Protein AF-A0A9N8F158-F1 (afdb_monomer_lite)

Organism: NCBI:txid568900

Secondary structure (DSSP, 8-state):
-------S-SSSSSSSSS-----------------EEEEEEESSTTS-SEEEEEEEETT-EEEEEE---TTT--HHHHHHHHH-TTSHHHHHH--S--EEEEEEEEE-TTS-EEEEEGGGGGGT--SPEE--S-EE-SSSTT-EEEEEEHHHHHH-GGGG----HHHHHTTTTEEEEEEESSTTS-BEEEEEEEETTSEEEEEEEPTTS-HHHHHHHHH-TTSHHHHHTT-EEEEEEEEEEEEETTEEEE-S-TT-GGG-EEPP---EE-SSSTT-EEEEEEHHHHHHSGGGTS-B-------------------------------------------------------------

Sequence (357 aa):
MIQPVVPFLLFLFLSISTLVQSQEADDEEEILQPLLLHTVYYEKDDCSSPVGLSTFVHDETLWIIGGHDNVTQQCSLELTCIIDGDGPFCQNELTGNVEQYEIRNQVAKDGRVFQCDQSNENVGQDDCRFLTDCYSSSVFPNCHFRMRSSGAIAQDPSLVRNDNAEGIAGLQHTAYLNLYEDAECKEMLGIDGLVAGGARVLAHTSESMTCREASSCLADSNGATCESFGGVTDETTTYNLKPSMGKAMLCDDLEDESTCAPVEPTCVQSTIFPSCYQRLVASSELLSNPEVYFTTTKEPMKSTTETDTPENEVEPDEEDEEEEPLANGASAAWLKMGGDFAGSVLFVLFSGYYFGW

Structure (mmCIF, N/CA/C/O backbone):
data_AF-A0A9N8F158-F1
#
_entry.id   AF-A0A9N8F158-F1
#
loop_
_atom_site.group_PDB
_atom_site.id
_atom_site.type_symbol
_atom_site.label_atom_id
_atom_site.label_alt_id
_atom_site.label_comp_id
_atom_site.label_asym_id
_atom_site.label_entity_id
_atom_site.label_seq_id
_atom_site.pdbx_PDB_ins_code
_atom_site.Cartn_x
_atom_site.Cartn_y
_atom_site.Cartn_z
_atom_site.occupancy
_atom_site.B_iso_or_equiv
_atom_site.auth_seq_id
_atom_site.auth_comp_id
_atom_site.auth_asym_id
_atom_site.auth_atom_id
_atom_site.pdbx_PDB_model_num
ATOM 1 N N . MET A 1 1 ? -44.574 -22.041 88.263 1.00 44.03 1 MET A N 1
ATOM 2 C CA . MET A 1 1 ? -43.361 -22.337 87.473 1.00 44.03 1 MET A CA 1
ATOM 3 C C . MET A 1 1 ? -43.813 -22.551 86.048 1.00 44.03 1 MET A C 1
ATOM 5 O O . MET A 1 1 ? -44.465 -23.546 85.778 1.00 44.03 1 MET A O 1
ATOM 9 N N . ILE A 1 2 ? -43.598 -21.554 85.197 1.00 41.50 2 ILE A N 1
ATOM 10 C CA . ILE A 1 2 ? -44.038 -21.542 83.801 1.00 41.50 2 ILE A CA 1
ATOM 11 C C . ILE A 1 2 ? -42.751 -21.547 82.978 1.00 41.50 2 ILE A C 1
ATOM 13 O O . ILE A 1 2 ? -41.943 -20.631 83.109 1.00 41.50 2 ILE A O 1
ATOM 17 N N . GLN A 1 3 ? -42.524 -22.623 82.225 1.00 47.88 3 GLN A N 1
ATOM 18 C CA . GLN A 1 3 ? -41.428 -22.727 81.260 1.00 47.88 3 GLN A CA 1
ATOM 19 C C . GLN A 1 3 ? -41.750 -21.875 80.025 1.00 47.88 3 GLN A C 1
ATOM 21 O O . GLN A 1 3 ? -42.889 -21.921 79.556 1.00 47.88 3 GLN A O 1
ATOM 26 N N . PRO A 1 4 ? -40.777 -21.145 79.456 1.00 54.00 4 PRO A N 1
ATOM 27 C CA . PRO A 1 4 ? -40.944 -20.529 78.154 1.00 54.00 4 PRO A CA 1
ATOM 28 C C . PRO A 1 4 ? -40.585 -21.539 77.055 1.00 54.00 4 PRO A C 1
ATOM 30 O O . PRO A 1 4 ? -39.507 -22.132 77.058 1.00 54.00 4 PRO A O 1
ATOM 33 N N . VAL A 1 5 ? -41.500 -21.714 76.106 1.00 52.56 5 VAL A N 1
ATOM 34 C CA . VAL A 1 5 ? -41.238 -22.338 74.806 1.00 52.56 5 VAL A CA 1
ATOM 35 C C . VAL A 1 5 ? -40.784 -21.216 73.871 1.00 52.56 5 VAL A C 1
ATOM 37 O O . VAL A 1 5 ? -41.541 -20.286 73.606 1.00 52.56 5 VAL A O 1
ATOM 40 N N . VAL A 1 6 ? -39.531 -21.281 73.425 1.00 48.53 6 VAL A N 1
ATOM 41 C CA . VAL A 1 6 ? -38.901 -20.394 72.428 1.00 48.53 6 VAL A CA 1
ATOM 42 C C . VAL A 1 6 ? -38.577 -21.250 71.189 1.00 48.53 6 VAL A C 1
ATOM 44 O O . VAL A 1 6 ? -38.403 -22.463 71.326 1.00 48.53 6 VAL A O 1
ATOM 47 N N . PRO A 1 7 ? -38.614 -20.671 69.974 1.00 50.88 7 PRO A N 1
ATOM 48 C CA . PRO A 1 7 ? -39.213 -21.297 68.807 1.00 50.88 7 PRO A CA 1
ATOM 49 C C . PRO A 1 7 ? -38.208 -22.068 67.951 1.00 50.88 7 PRO A C 1
ATOM 51 O O . PRO A 1 7 ? -37.094 -21.624 67.689 1.00 50.88 7 PRO A O 1
ATOM 54 N N . PHE A 1 8 ? -38.668 -23.202 67.435 1.00 45.28 8 PHE A N 1
ATOM 55 C CA . PHE A 1 8 ? -37.980 -24.044 66.461 1.00 45.28 8 PHE A CA 1
ATOM 56 C C . PHE A 1 8 ? -38.414 -23.648 65.037 1.00 45.28 8 PHE A C 1
ATOM 58 O O . PHE A 1 8 ? -39.029 -24.429 64.327 1.00 45.28 8 PHE A O 1
ATOM 65 N N . LEU A 1 9 ? -38.193 -22.394 64.634 1.00 47.97 9 LEU A N 1
ATOM 66 C CA . LEU A 1 9 ? -38.563 -21.894 63.296 1.00 47.97 9 LEU A CA 1
ATOM 67 C C . LEU A 1 9 ? -37.564 -20.827 62.817 1.00 47.97 9 LEU A C 1
ATOM 69 O O . LEU A 1 9 ? -37.928 -19.702 62.496 1.00 47.97 9 LEU A O 1
ATOM 73 N N . LEU A 1 10 ? -36.271 -21.161 62.820 1.00 45.94 10 LEU A N 1
ATOM 74 C CA . LEU A 1 10 ? -35.226 -20.266 62.302 1.00 45.94 10 LEU A CA 1
ATOM 75 C C . LEU A 1 10 ? -34.011 -21.020 61.735 1.00 45.94 10 LEU A C 1
ATOM 77 O O . LEU A 1 10 ? -32.880 -20.576 61.865 1.00 45.94 10 LEU A O 1
ATOM 81 N N . PHE A 1 11 ? -34.244 -22.176 61.105 1.00 43.66 11 PHE A N 1
ATOM 82 C CA . PHE A 1 11 ? -33.188 -22.975 60.457 1.00 43.66 11 PHE A CA 1
ATOM 83 C C . PHE A 1 11 ? -33.588 -23.528 59.078 1.00 43.66 11 PHE A C 1
ATOM 85 O O . PHE A 1 11 ? -33.072 -24.547 58.637 1.00 43.66 11 PHE A O 1
ATOM 92 N N . LEU A 1 12 ? -34.507 -22.856 58.378 1.00 44.81 12 LEU A N 1
ATOM 93 C CA . LEU A 1 12 ? -34.952 -23.270 57.038 1.00 44.81 12 LEU A CA 1
ATOM 94 C C . LEU A 1 12 ? -34.998 -22.118 56.019 1.00 44.81 12 LEU A C 1
ATOM 96 O O . LEU A 1 12 ? -35.690 -22.204 55.016 1.00 44.81 12 LEU A O 1
ATOM 100 N N . PHE A 1 13 ? -34.234 -21.049 56.270 1.00 41.47 13 PHE A N 1
ATOM 101 C CA . PHE A 1 13 ? -34.048 -19.924 55.337 1.00 41.47 13 PHE A CA 1
ATOM 102 C C . PHE A 1 13 ? -32.571 -19.527 55.150 1.00 41.47 13 PHE A C 1
ATOM 104 O O . PHE A 1 13 ? -32.273 -18.424 54.714 1.00 41.47 13 PHE A O 1
ATOM 111 N N . LEU A 1 14 ? -31.631 -20.424 55.468 1.00 43.94 14 LEU A N 1
ATOM 112 C CA . LEU A 1 14 ? -30.181 -20.171 55.379 1.00 43.94 14 LEU A CA 1
ATOM 113 C C . LEU A 1 14 ? -29.452 -21.198 54.495 1.00 43.94 14 LEU A C 1
ATOM 115 O O . LEU A 1 14 ? -28.287 -21.508 54.716 1.00 43.94 14 LEU A O 1
ATOM 119 N N . SER A 1 15 ? -30.142 -21.752 53.493 1.00 44.28 15 SER A N 1
ATOM 120 C CA . SER A 1 15 ? -29.569 -22.768 52.587 1.00 44.28 15 SER A CA 1
ATOM 121 C C . SER A 1 15 ? -29.896 -22.552 51.107 1.00 44.28 15 SER A C 1
ATOM 123 O O . SER A 1 15 ? -29.609 -23.422 50.296 1.00 44.28 15 SER A O 1
ATOM 125 N N . ILE A 1 16 ? -30.480 -21.408 50.737 1.00 45.34 16 ILE A N 1
ATOM 126 C CA . ILE A 1 16 ? -30.761 -21.051 49.335 1.00 45.34 16 ILE A CA 1
ATOM 127 C C . ILE A 1 16 ? -30.154 -19.670 49.053 1.00 45.34 16 ILE A C 1
ATOM 129 O O . ILE A 1 16 ? -30.848 -18.712 48.728 1.00 45.34 16 ILE A O 1
ATOM 133 N N . SER A 1 17 ? -28.850 -19.516 49.283 1.00 48.50 17 SER A N 1
ATOM 134 C CA . SER A 1 17 ? -28.130 -18.280 48.922 1.00 48.50 17 SER A CA 1
ATOM 135 C C . SER A 1 17 ? -26.760 -18.524 48.294 1.00 48.50 17 SER A C 1
ATOM 137 O O . SER A 1 17 ? -26.008 -17.581 48.095 1.00 48.50 17 SER A O 1
ATOM 139 N N . THR A 1 18 ? -26.436 -19.760 47.923 1.00 50.88 18 THR A N 1
ATOM 140 C CA . THR A 1 18 ? -25.153 -20.092 47.290 1.00 50.88 18 THR A CA 1
ATOM 141 C C . THR A 1 18 ? -25.328 -21.225 46.289 1.00 50.88 18 THR A C 1
ATOM 143 O O . THR A 1 18 ? -24.785 -22.307 46.461 1.00 50.88 18 THR A O 1
ATOM 146 N N . LEU A 1 19 ? -26.129 -20.988 45.249 1.00 46.59 19 LEU A N 1
ATOM 147 C CA . LEU A 1 19 ? -25.938 -21.654 43.956 1.00 46.59 19 LEU A CA 1
ATOM 148 C C . LEU A 1 19 ? -26.629 -20.874 42.825 1.00 46.59 19 LEU A C 1
ATOM 150 O O . LEU A 1 19 ? -27.301 -21.440 41.975 1.00 46.59 19 LEU A O 1
ATOM 154 N N . VAL A 1 20 ? -26.469 -19.550 42.812 1.00 46.28 20 VAL A N 1
ATOM 155 C CA . VAL A 1 20 ? -26.380 -18.858 41.524 1.00 46.28 20 VAL A CA 1
ATOM 156 C C . VAL A 1 20 ? -24.903 -18.953 41.177 1.00 46.28 20 VAL A C 1
ATOM 158 O O . VAL A 1 20 ? -24.117 -18.073 41.515 1.00 46.28 20 VAL A O 1
ATOM 161 N N . GLN A 1 21 ? -24.501 -20.102 40.625 1.00 46.00 21 GLN A N 1
ATOM 162 C CA . GLN A 1 21 ? -23.340 -20.109 39.750 1.00 46.00 21 GLN A CA 1
ATOM 163 C C . GLN A 1 21 ? -23.724 -19.144 38.639 1.00 46.00 21 GLN A C 1
ATOM 165 O O . GLN A 1 21 ? -24.570 -19.452 37.804 1.00 46.00 21 GLN A O 1
ATOM 170 N N . SER A 1 22 ? -23.182 -17.933 38.726 1.00 45.97 22 SER A N 1
ATOM 171 C CA . SER A 1 22 ? -22.953 -17.123 37.551 1.00 45.97 22 SER A CA 1
ATOM 172 C C . SER A 1 22 ? -22.240 -18.055 36.581 1.00 45.97 22 SER A C 1
ATOM 174 O O . SER A 1 22 ? -21.067 -18.364 36.772 1.00 45.97 22 SER A O 1
ATOM 176 N N . GLN A 1 23 ? -22.972 -18.596 35.608 1.00 43.56 23 GLN A N 1
ATOM 177 C CA . GLN A 1 23 ? -22.381 -18.835 34.306 1.00 43.56 23 GLN A CA 1
ATOM 178 C C . GLN A 1 23 ? -21.985 -17.437 33.838 1.00 43.56 23 GLN A C 1
ATOM 180 O O . GLN A 1 23 ? -22.743 -16.759 33.151 1.00 43.56 23 GLN A O 1
ATOM 185 N N . GLU A 1 24 ? -20.826 -16.973 34.310 1.00 50.94 24 GLU A N 1
ATOM 186 C CA . GLU A 1 24 ? -19.926 -16.252 33.434 1.00 50.94 24 GLU A CA 1
ATOM 187 C C . GLU A 1 24 ? -19.788 -17.228 32.273 1.00 50.94 24 GLU A C 1
ATOM 189 O O . GLU A 1 24 ? -19.170 -18.285 32.392 1.00 50.94 24 GLU A O 1
ATOM 194 N N . ALA A 1 25 ? -20.584 -16.990 31.228 1.00 51.03 25 ALA A N 1
ATOM 195 C CA . ALA A 1 25 ? -20.181 -17.443 29.926 1.00 51.03 25 ALA A CA 1
ATOM 196 C C . ALA A 1 25 ? -18.767 -16.884 29.825 1.00 51.03 25 ALA A C 1
ATOM 198 O O . ALA A 1 25 ? -18.591 -15.663 29.837 1.00 51.03 25 ALA A O 1
ATOM 199 N N . ASP A 1 26 ? -17.778 -17.772 29.902 1.00 50.72 26 ASP A N 1
ATOM 200 C CA . ASP A 1 26 ? -16.520 -17.546 29.226 1.00 50.72 26 ASP A CA 1
ATOM 201 C C . ASP A 1 26 ? -16.955 -17.275 27.784 1.00 50.72 26 ASP A C 1
ATOM 203 O O . ASP A 1 26 ? -17.139 -18.193 26.983 1.00 50.72 26 ASP A O 1
ATOM 207 N N . ASP A 1 27 ? -17.291 -16.012 27.511 1.00 57.56 27 ASP A N 1
ATOM 208 C CA . ASP A 1 27 ? -17.264 -15.433 26.190 1.00 57.56 27 ASP A CA 1
ATOM 209 C C . ASP A 1 27 ? -15.795 -15.605 25.832 1.00 57.56 27 ASP A C 1
ATOM 211 O O . ASP A 1 27 ? -14.969 -14.755 26.165 1.00 57.56 27 ASP A O 1
ATOM 215 N N . GLU A 1 28 ? -15.455 -16.791 25.310 1.00 61.22 28 GLU A N 1
ATOM 216 C CA . GLU A 1 28 ? -14.199 -17.029 24.629 1.00 61.22 28 GLU A CA 1
ATOM 217 C C . GLU A 1 28 ? -14.127 -15.876 23.649 1.00 61.22 28 GLU A C 1
ATOM 219 O O . GLU A 1 28 ? -14.919 -15.790 22.707 1.00 61.22 28 GLU A O 1
ATOM 224 N N . GLU A 1 29 ? -13.294 -14.901 24.004 1.00 63.25 29 GLU A N 1
ATOM 225 C CA . GLU A 1 29 ? -13.027 -13.726 23.214 1.00 63.25 29 GLU A CA 1
ATOM 226 C C . GLU A 1 29 ? -12.414 -14.304 21.952 1.00 63.25 29 GLU A C 1
ATOM 228 O O . GLU A 1 29 ? -11.236 -14.656 21.928 1.00 63.25 29 GLU A O 1
ATOM 233 N N . GLU A 1 30 ? -13.276 -14.586 20.972 1.00 63.06 30 GLU A N 1
ATOM 234 C CA . GLU A 1 30 ? -12.886 -15.105 19.680 1.00 63.06 30 GLU A CA 1
ATOM 235 C C . GLU A 1 30 ? -11.885 -14.081 19.185 1.00 63.06 30 GLU A C 1
ATOM 237 O O . GLU A 1 30 ? -12.259 -12.942 18.890 1.00 63.06 30 GLU A O 1
ATOM 242 N N . ILE A 1 31 ? -10.601 -14.449 19.262 1.00 56.69 31 ILE A N 1
ATOM 243 C CA . ILE A 1 31 ? -9.494 -13.575 18.916 1.00 56.69 31 ILE A CA 1
ATOM 244 C C . ILE A 1 31 ? -9.686 -13.329 17.431 1.00 56.69 31 ILE A C 1
ATOM 246 O O . ILE A 1 31 ? -9.295 -14.149 16.596 1.00 56.69 31 ILE A O 1
ATOM 250 N N . LEU A 1 32 ? -10.387 -12.238 17.119 1.00 62.06 32 LEU A N 1
ATOM 251 C CA . LEU A 1 32 ? -10.580 -11.752 15.773 1.00 62.06 32 LEU A CA 1
ATOM 252 C C . LEU A 1 32 ? -9.171 -11.602 15.232 1.00 62.06 32 LEU A C 1
ATOM 254 O O . LEU A 1 32 ? -8.396 -10.773 15.709 1.00 62.06 32 LEU A O 1
ATOM 258 N N . GLN A 1 33 ? -8.816 -12.482 14.297 1.00 70.50 33 GLN A N 1
ATOM 259 C CA . GLN A 1 33 ? -7.535 -12.393 13.620 1.00 70.50 33 GLN A CA 1
ATOM 260 C C . GLN A 1 33 ? -7.359 -10.955 13.127 1.00 70.50 33 GLN A C 1
ATOM 262 O O . GLN A 1 33 ? -8.352 -10.358 12.691 1.00 70.50 33 GLN A O 1
ATOM 267 N N . PRO A 1 34 ? -6.138 -10.395 13.193 1.00 73.38 34 PRO A N 1
ATOM 268 C CA . PRO A 1 34 ? -5.902 -9.012 12.814 1.00 73.38 34 PRO A CA 1
ATOM 269 C C . PRO A 1 34 ? -6.440 -8.789 11.402 1.00 73.38 34 PRO A C 1
ATOM 271 O O . PRO A 1 34 ? -5.962 -9.370 10.423 1.00 73.38 34 PRO A O 1
ATOM 274 N N . LEU A 1 35 ? -7.508 -7.997 11.313 1.00 82.19 35 LEU A N 1
ATOM 275 C CA . LEU A 1 35 ? -8.144 -7.693 10.047 1.00 82.19 35 LEU A CA 1
ATOM 276 C C . LEU A 1 35 ? -7.350 -6.566 9.398 1.00 82.19 35 LEU A C 1
ATOM 278 O O . LEU A 1 35 ? -7.445 -5.414 9.817 1.00 82.19 35 LEU A O 1
ATOM 282 N N . LEU A 1 36 ? -6.585 -6.909 8.365 1.00 88.12 36 LEU A N 1
ATOM 283 C CA . LEU A 1 36 ? -5.946 -5.917 7.514 1.00 88.12 36 LEU A CA 1
ATOM 284 C C . LEU A 1 36 ? -6.994 -5.273 6.607 1.00 88.12 36 LEU A C 1
ATOM 286 O O . LEU A 1 36 ? -7.681 -5.940 5.817 1.00 88.12 36 LEU A O 1
ATOM 290 N N . LEU A 1 37 ? -7.123 -3.961 6.763 1.00 91.44 37 LEU A N 1
ATOM 291 C CA . LEU A 1 37 ? -7.995 -3.116 5.973 1.00 91.44 37 LEU A CA 1
ATOM 292 C C . LEU A 1 37 ? -7.162 -2.266 5.026 1.00 91.44 37 LEU A C 1
ATOM 294 O O . LEU A 1 37 ? -6.125 -1.729 5.392 1.00 91.44 37 LEU A O 1
ATOM 298 N N . HIS A 1 38 ? -7.676 -2.103 3.820 1.00 92.44 38 HIS A N 1
ATOM 299 C CA . HIS A 1 38 ? -7.097 -1.293 2.767 1.00 92.44 38 HIS A CA 1
ATOM 300 C C . HIS A 1 38 ? -8.027 -0.143 2.456 1.00 92.44 38 HIS A C 1
ATOM 302 O O . HIS A 1 38 ? -9.208 -0.360 2.166 1.00 92.44 38 HIS A O 1
ATOM 308 N N . THR A 1 39 ? -7.498 1.069 2.455 1.00 93.38 39 THR A N 1
ATOM 309 C CA . THR A 1 39 ? -8.176 2.207 1.851 1.00 93.38 39 THR A CA 1
ATOM 310 C C . THR A 1 39 ? -7.771 2.272 0.390 1.00 93.38 39 THR A C 1
ATOM 312 O O . THR A 1 39 ? -6.619 2.536 0.063 1.00 93.38 39 THR A O 1
ATOM 315 N N . VAL A 1 40 ? -8.727 2.012 -0.498 1.00 95.31 40 VAL A N 1
ATOM 316 C CA . VAL A 1 40 ? -8.570 2.221 -1.937 1.00 95.31 40 VAL A CA 1
ATOM 317 C C . VAL A 1 40 ? -8.922 3.672 -2.225 1.00 95.31 40 VAL A C 1
ATOM 319 O O . VAL A 1 40 ? -10.029 4.097 -1.890 1.00 95.31 40 VAL A O 1
ATOM 322 N N . TYR A 1 41 ? -8.010 4.412 -2.843 1.00 95.38 41 TYR A N 1
ATOM 323 C CA . TYR A 1 41 ? -8.218 5.794 -3.265 1.00 95.38 41 TYR A CA 1
ATOM 324 C C . TYR A 1 41 ? -8.605 5.857 -4.732 1.00 95.38 41 TYR A C 1
ATOM 326 O O . TYR A 1 41 ? -8.177 5.024 -5.527 1.00 95.38 41 TYR A O 1
ATOM 334 N N . TYR A 1 42 ? -9.400 6.856 -5.093 1.00 95.62 42 TYR A N 1
ATOM 335 C CA . TYR A 1 42 ? -9.979 7.034 -6.412 1.00 95.62 42 TYR A CA 1
ATOM 336 C C . TYR A 1 42 ? -9.889 8.494 -6.844 1.00 95.62 42 TYR A C 1
ATOM 338 O O . TYR A 1 42 ? -10.104 9.407 -6.049 1.00 95.62 42 TYR A O 1
ATOM 346 N N . GLU A 1 43 ? -9.659 8.687 -8.139 1.00 93.94 43 GLU A N 1
ATOM 347 C CA . GLU A 1 43 ? -9.633 10.004 -8.789 1.00 93.94 43 GLU A CA 1
ATOM 348 C C . GLU A 1 43 ? -11.036 10.625 -8.912 1.00 93.94 43 GLU A C 1
ATOM 350 O O . GLU A 1 43 ? -11.198 11.836 -8.989 1.00 93.94 43 GLU A O 1
ATOM 355 N N . LYS A 1 44 ? -12.076 9.785 -8.973 1.00 93.56 44 LYS A N 1
ATOM 356 C CA . LYS A 1 44 ? -13.459 10.198 -9.251 1.00 93.56 44 LYS A CA 1
ATOM 357 C C . LYS A 1 44 ? -14.370 9.991 -8.051 1.00 93.56 44 LYS A C 1
ATOM 359 O O . LYS A 1 44 ? -14.205 9.034 -7.295 1.00 93.56 44 LYS A O 1
ATOM 364 N N . ASP A 1 45 ? -15.390 10.837 -7.966 1.00 93.94 45 ASP A N 1
ATOM 365 C CA . ASP A 1 45 ? -16.402 10.866 -6.905 1.00 93.94 45 ASP A CA 1
ATOM 366 C C . ASP A 1 45 ? -17.348 9.659 -6.880 1.00 93.94 45 ASP A C 1
ATOM 368 O O . ASP A 1 45 ? -17.965 9.362 -5.859 1.00 93.94 45 ASP A O 1
ATOM 372 N N . ASP A 1 46 ? -17.428 8.914 -7.979 1.00 94.12 46 ASP A N 1
ATOM 373 C CA . ASP A 1 46 ? -18.161 7.652 -8.072 1.00 94.12 46 ASP A CA 1
ATOM 374 C C . ASP A 1 46 ? -17.331 6.419 -7.663 1.00 94.12 46 ASP A C 1
ATOM 376 O O . ASP A 1 46 ? -17.854 5.297 -7.632 1.00 94.12 46 ASP A O 1
ATOM 380 N N . CYS A 1 47 ? -16.052 6.614 -7.318 1.00 94.56 47 CYS A N 1
ATOM 381 C CA . CYS A 1 47 ? -15.084 5.557 -7.038 1.00 94.56 47 CYS A CA 1
ATOM 382 C C . CYS A 1 47 ? -14.959 4.531 -8.187 1.00 94.56 47 CYS A C 1
ATOM 384 O O . CYS A 1 47 ? -14.908 3.323 -7.951 1.00 94.56 47 CYS A O 1
ATOM 386 N N . SER A 1 48 ? -14.924 5.004 -9.440 1.00 93.19 48 SER A N 1
ATOM 387 C CA . SER A 1 48 ? -14.730 4.165 -10.640 1.00 93.19 48 SER A CA 1
ATOM 388 C C . SER A 1 48 ? -13.291 4.115 -11.172 1.00 93.19 48 SER A C 1
ATOM 390 O O . SER A 1 48 ? -13.008 3.351 -12.090 1.00 93.19 48 SER A O 1
ATOM 392 N N . SER A 1 49 ? -12.381 4.935 -10.636 1.00 94.06 49 SER A N 1
ATOM 393 C CA . SER A 1 49 ? -11.008 5.096 -11.142 1.00 94.06 49 SER A CA 1
ATOM 394 C C . SER A 1 49 ? -9.996 5.009 -9.994 1.00 94.06 49 SER A C 1
ATOM 396 O O . SER A 1 49 ? -9.563 6.061 -9.515 1.00 94.06 49 SER A O 1
ATOM 398 N N . PRO A 1 50 ? -9.662 3.800 -9.501 1.00 95.31 50 PRO A N 1
ATOM 399 C CA . PRO A 1 50 ? -8.771 3.636 -8.357 1.00 95.31 50 PRO A CA 1
ATOM 400 C C . PRO A 1 50 ? -7.350 4.078 -8.709 1.00 95.31 50 PRO A C 1
ATOM 402 O O . PRO A 1 50 ? -6.822 3.715 -9.749 1.00 95.31 50 PRO A O 1
ATOM 405 N N . VAL A 1 51 ? -6.710 4.859 -7.852 1.00 95.00 51 VAL A N 1
ATOM 406 C CA . VAL A 1 51 ? -5.337 5.351 -8.051 1.00 95.00 51 VAL A CA 1
ATOM 407 C C . VAL A 1 51 ? -4.354 4.749 -7.059 1.00 95.00 51 VAL A C 1
ATOM 409 O O . VAL A 1 51 ? -3.156 4.892 -7.225 1.00 95.00 51 VAL A O 1
ATOM 412 N N . GLY A 1 52 ? -4.823 3.987 -6.079 1.00 94.12 52 GLY A N 1
ATOM 413 C CA . GLY A 1 52 ? -3.957 3.124 -5.290 1.00 94.12 52 GLY A CA 1
ATOM 414 C C . GLY A 1 52 ? -4.539 2.812 -3.931 1.00 94.12 52 GLY A C 1
ATOM 415 O O . GLY A 1 52 ? -5.737 2.970 -3.698 1.00 94.12 52 GLY A O 1
ATOM 416 N N . LEU A 1 53 ? -3.680 2.295 -3.069 1.00 94.50 53 LEU A N 1
ATOM 417 C CA . LEU A 1 53 ? -4.019 1.690 -1.794 1.00 94.50 53 LEU A CA 1
ATOM 418 C C . LEU A 1 53 ? -3.098 2.180 -0.679 1.00 94.50 53 LEU A C 1
ATOM 420 O O . LEU A 1 53 ? -1.915 2.439 -0.914 1.00 94.50 53 LEU A O 1
ATOM 424 N N . SER A 1 54 ? -3.636 2.204 0.532 1.00 92.00 54 SER A N 1
ATOM 425 C CA . SER A 1 54 ? -2.880 2.191 1.783 1.00 92.00 54 SER A CA 1
ATOM 426 C C . SER A 1 54 ? -3.487 1.166 2.740 1.00 92.00 54 SER A C 1
ATOM 428 O O . SER A 1 54 ? -4.681 0.864 2.650 1.00 92.00 54 SER A O 1
ATOM 430 N N . THR A 1 55 ? -2.665 0.624 3.634 1.00 90.81 55 THR A N 1
ATOM 431 C CA . THR A 1 55 ? -3.042 -0.460 4.550 1.00 90.81 55 THR A CA 1
ATOM 432 C C . THR A 1 55 ? -3.052 0.034 5.981 1.00 90.81 55 THR A C 1
ATOM 434 O O . THR A 1 55 ? -2.158 0.770 6.384 1.00 90.81 55 THR A O 1
ATOM 437 N N . PHE A 1 56 ? -4.031 -0.427 6.757 1.00 86.44 56 PHE A N 1
ATOM 438 C CA . PHE A 1 56 ? -4.171 -0.130 8.176 1.00 86.44 56 PHE A CA 1
ATOM 439 C C . PHE A 1 56 ? -4.556 -1.385 8.949 1.00 86.44 56 PHE A C 1
ATOM 441 O O . PHE A 1 56 ? -5.321 -2.227 8.458 1.00 86.44 56 PHE A O 1
ATOM 448 N N . VAL A 1 57 ? -4.067 -1.486 10.182 1.00 83.38 57 VAL A N 1
ATOM 449 C CA . VAL A 1 57 ? -4.537 -2.492 11.131 1.00 83.38 57 VAL A CA 1
ATOM 450 C C . VAL A 1 57 ? -5.755 -1.942 11.875 1.00 83.38 57 VAL A C 1
ATOM 452 O O . VAL A 1 57 ? -5.894 -0.743 12.121 1.00 83.38 57 VAL A O 1
ATOM 455 N N . HIS A 1 58 ? -6.688 -2.832 12.193 1.00 81.00 58 HIS A N 1
ATOM 456 C CA . HIS A 1 58 ? -7.851 -2.525 13.020 1.00 81.00 58 HIS A CA 1
ATOM 457 C C . HIS A 1 58 ? -7.458 -1.853 14.348 1.00 81.00 58 HIS A C 1
ATOM 459 O O . HIS A 1 58 ? -6.544 -2.308 15.027 1.00 81.00 58 HIS A O 1
ATOM 465 N N . ASP A 1 59 ? -8.206 -0.806 14.723 1.00 75.88 59 ASP A N 1
ATOM 466 C CA . ASP A 1 59 ? -8.108 -0.073 15.997 1.00 75.88 59 ASP A CA 1
ATOM 467 C C . ASP A 1 59 ? -6.830 0.748 16.202 1.00 75.88 59 ASP A C 1
ATOM 469 O O . ASP A 1 59 ? -6.640 1.350 17.266 1.00 75.88 59 ASP A O 1
ATOM 473 N N . GLU A 1 60 ? -6.014 0.884 15.159 1.00 78.38 60 GLU A N 1
ATOM 474 C CA . GLU A 1 60 ? -4.872 1.786 15.167 1.00 78.38 60 GLU A CA 1
ATOM 475 C C . GLU A 1 60 ? -5.278 3.231 14.850 1.00 78.38 60 GLU A C 1
ATOM 477 O O . GLU A 1 60 ? -6.156 3.530 14.027 1.00 78.38 60 GLU A O 1
ATOM 482 N N . THR A 1 61 ? -4.626 4.147 15.565 1.00 80.94 61 THR A N 1
ATOM 483 C CA . THR A 1 61 ? -4.645 5.573 15.260 1.00 80.94 61 THR A CA 1
ATOM 484 C C . THR A 1 61 ? -3.508 5.853 14.297 1.00 80.94 61 THR A C 1
ATOM 486 O O . THR A 1 61 ? -2.350 5.585 14.607 1.00 80.94 61 THR A O 1
ATOM 489 N N . LEU A 1 62 ? -3.837 6.460 13.167 1.00 80.44 62 LEU A N 1
ATOM 490 C CA . LEU A 1 62 ? -2.876 6.855 12.163 1.00 80.44 62 LEU A CA 1
ATOM 491 C C . LEU A 1 62 ? -2.758 8.374 12.114 1.00 80.44 62 LEU A C 1
ATOM 493 O O . LEU A 1 62 ? -3.751 9.100 12.045 1.00 80.44 62 LEU A O 1
ATOM 497 N N . TRP A 1 63 ? -1.518 8.838 12.073 1.00 82.25 63 TRP A N 1
ATOM 498 C CA . TRP A 1 63 ? -1.205 10.219 11.748 1.00 82.25 63 TRP A CA 1
ATOM 499 C C . TRP A 1 63 ? -0.985 10.323 10.249 1.00 82.25 63 TRP A C 1
ATOM 501 O O . TRP A 1 63 ? -0.055 9.720 9.717 1.00 82.25 63 TRP A O 1
ATOM 511 N N . ILE A 1 64 ? -1.850 11.072 9.569 1.00 82.88 64 ILE A N 1
ATOM 512 C CA . ILE A 1 64 ? -1.705 11.329 8.141 1.00 82.88 64 ILE A CA 1
ATOM 513 C C . ILE A 1 64 ? -1.264 12.763 7.930 1.00 82.88 64 ILE A C 1
ATOM 515 O O . ILE A 1 64 ? -1.814 13.703 8.504 1.00 82.88 64 ILE A O 1
ATOM 519 N N . ILE A 1 65 ? -0.276 12.918 7.062 1.00 83.12 65 ILE A N 1
ATOM 520 C CA . ILE A 1 65 ? 0.191 14.208 6.592 1.00 83.12 65 ILE A CA 1
ATOM 521 C C . ILE A 1 65 ? -0.596 14.554 5.329 1.00 83.12 65 ILE A C 1
ATOM 523 O O . ILE A 1 65 ? -0.377 13.979 4.265 1.00 83.12 65 ILE A O 1
ATOM 527 N N . GLY A 1 66 ? -1.557 15.459 5.481 1.00 78.94 66 GLY A N 1
ATOM 528 C CA . GLY A 1 66 ? -2.405 15.943 4.407 1.00 78.94 66 GLY A CA 1
ATOM 529 C C . GLY A 1 66 ? -1.755 17.038 3.584 1.00 78.94 66 GLY A C 1
ATOM 530 O O . GLY A 1 66 ? -0.926 17.816 4.062 1.00 78.94 66 GLY A O 1
ATOM 531 N N . GLY A 1 67 ? -2.189 17.127 2.336 1.00 78.62 67 GLY A N 1
ATOM 532 C CA . GLY A 1 67 ? -1.757 18.158 1.416 1.00 78.62 67 GLY A CA 1
ATOM 533 C C . GLY A 1 67 ? -2.679 18.217 0.212 1.00 78.62 67 GLY A C 1
ATOM 534 O O . GLY A 1 67 ? -3.407 17.272 -0.084 1.00 78.62 67 GLY A O 1
ATOM 535 N N . HIS A 1 68 ? -2.647 19.353 -0.476 1.00 82.81 68 HIS A N 1
ATOM 536 C CA . HIS A 1 68 ? -3.460 19.575 -1.658 1.00 82.81 68 HIS A CA 1
ATOM 537 C C . HIS A 1 68 ? -2.569 19.883 -2.853 1.00 82.81 68 HIS A C 1
ATOM 539 O O . HIS A 1 68 ? -1.788 20.840 -2.823 1.00 82.81 68 HIS A O 1
ATOM 545 N N . ASP A 1 69 ? -2.706 19.097 -3.918 1.00 80.81 69 ASP A N 1
AT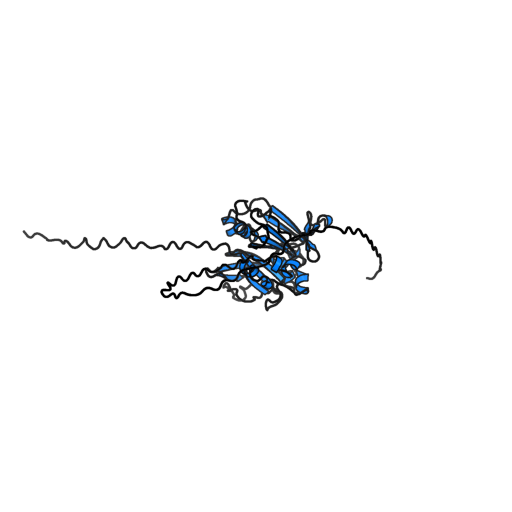OM 546 C CA . ASP A 1 69 ? -2.094 19.439 -5.192 1.00 80.81 69 ASP A CA 1
ATOM 547 C C . ASP A 1 69 ? -2.931 20.512 -5.901 1.00 80.81 69 ASP A C 1
ATOM 549 O O . ASP A 1 69 ? -3.899 20.238 -6.612 1.00 80.81 69 ASP A O 1
ATOM 553 N N . ASN A 1 70 ? -2.515 21.764 -5.721 1.00 79.56 70 ASN A N 1
ATOM 554 C CA . ASN A 1 70 ? -3.128 22.917 -6.373 1.00 79.56 70 ASN A CA 1
ATOM 555 C C . ASN A 1 70 ? -2.774 23.041 -7.867 1.00 79.56 70 ASN A C 1
ATOM 557 O O . ASN A 1 70 ? -3.355 23.886 -8.556 1.00 79.56 70 ASN A O 1
ATOM 561 N N . VAL A 1 71 ? -1.800 22.269 -8.367 1.00 84.19 71 VAL A N 1
ATOM 562 C CA . VAL A 1 71 ? -1.257 22.426 -9.721 1.00 84.19 71 VAL A CA 1
ATOM 563 C C . VAL A 1 71 ? -1.956 21.499 -10.701 1.00 84.19 71 VAL A C 1
ATOM 565 O O . VAL A 1 71 ? -2.504 21.982 -11.695 1.00 84.19 71 VAL A O 1
ATOM 568 N N . THR A 1 72 ? -1.930 20.188 -10.451 1.00 83.44 72 THR A N 1
ATOM 569 C CA . THR A 1 72 ? -2.515 19.202 -11.376 1.00 83.44 72 THR A CA 1
ATOM 570 C C . THR A 1 72 ? -3.879 18.698 -10.922 1.00 83.44 72 THR A C 1
ATOM 572 O O . THR A 1 72 ? -4.648 18.236 -11.762 1.00 83.44 72 THR A O 1
ATOM 575 N N . GLN A 1 73 ? -4.205 18.873 -9.637 1.00 88.81 73 GLN A N 1
ATOM 576 C CA . GLN A 1 73 ? -5.444 18.416 -9.005 1.00 88.81 73 GLN A CA 1
ATOM 577 C C . GLN A 1 73 ? -5.657 16.905 -9.153 1.00 88.81 73 GLN A C 1
ATOM 579 O O . GLN A 1 73 ? -6.781 16.455 -9.357 1.00 88.81 73 GLN A O 1
ATOM 584 N N . GLN A 1 74 ? -4.568 16.132 -9.089 1.00 89.19 74 GLN A N 1
ATOM 585 C CA . GLN A 1 74 ? -4.605 14.682 -9.263 1.00 89.19 74 GLN A CA 1
ATOM 586 C C . GLN A 1 74 ? -4.527 13.953 -7.924 1.00 89.19 74 GLN A C 1
ATOM 588 O O . GLN A 1 74 ? -3.547 14.097 -7.185 1.00 89.19 74 GLN A O 1
ATOM 593 N N . CYS A 1 75 ? -5.504 13.087 -7.651 1.00 92.44 75 CYS A N 1
ATOM 59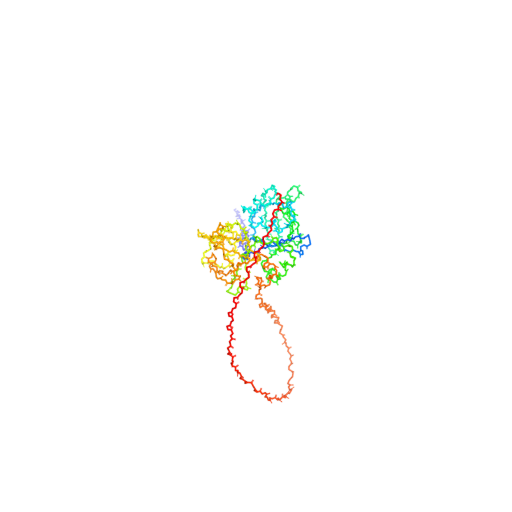4 C CA . CYS A 1 75 ? -5.482 12.246 -6.455 1.00 92.44 75 CYS A CA 1
ATOM 595 C C . CYS A 1 75 ? -4.266 11.307 -6.435 1.00 92.44 75 CYS A C 1
ATOM 597 O O . CYS A 1 75 ? -3.688 11.060 -5.381 1.00 92.44 75 CYS A O 1
ATOM 599 N N . SER A 1 76 ? -3.816 10.811 -7.592 1.00 90.31 76 SER A N 1
ATOM 600 C CA . SER A 1 76 ? -2.619 9.956 -7.673 1.00 90.31 76 SER A CA 1
ATOM 601 C C . SER A 1 76 ? -1.345 10.608 -7.112 1.00 90.31 76 SER A C 1
ATOM 603 O O . SER A 1 76 ? -0.491 9.908 -6.569 1.00 90.31 76 SER A O 1
ATOM 605 N N . LEU A 1 77 ? -1.208 11.936 -7.219 1.00 88.75 77 LEU A N 1
ATOM 606 C CA . LEU A 1 77 ? -0.065 12.654 -6.645 1.00 88.75 77 LEU A CA 1
ATOM 607 C C . LEU A 1 77 ? -0.245 12.866 -5.139 1.00 88.75 77 LEU A C 1
ATOM 609 O O . LEU A 1 77 ? 0.688 12.622 -4.378 1.00 88.75 77 LEU A O 1
ATOM 613 N N . GLU A 1 78 ? -1.453 13.232 -4.704 1.00 90.19 78 GLU A N 1
ATOM 614 C CA . GLU A 1 78 ? -1.814 13.337 -3.283 1.00 90.19 78 GLU A CA 1
ATOM 615 C C . GLU A 1 78 ? -1.620 11.999 -2.538 1.00 90.19 78 GLU A C 1
ATOM 617 O O . GLU A 1 78 ? -1.084 11.976 -1.431 1.00 90.19 78 GLU A O 1
ATOM 622 N N . LEU A 1 79 ? -1.926 10.865 -3.180 1.00 89.81 79 LEU A N 1
ATOM 623 C CA . LEU A 1 79 ? -1.683 9.517 -2.649 1.00 89.81 79 LEU A CA 1
ATOM 624 C C . LEU A 1 79 ? -0.210 9.255 -2.317 1.00 89.81 79 LEU A C 1
ATOM 626 O O . LEU A 1 79 ? 0.090 8.513 -1.384 1.00 89.81 79 LEU A O 1
ATOM 630 N N . THR A 1 80 ? 0.725 9.869 -3.039 1.00 88.44 80 THR A N 1
ATOM 631 C CA . THR A 1 80 ? 2.151 9.702 -2.736 1.00 88.44 80 THR A CA 1
ATOM 632 C C . THR A 1 80 ? 2.470 10.222 -1.326 1.00 88.44 80 THR A C 1
ATOM 634 O O . THR A 1 80 ? 3.229 9.592 -0.597 1.00 88.44 80 THR A O 1
ATOM 637 N N . CYS A 1 81 ? 1.806 11.295 -0.885 1.00 87.25 81 CYS A N 1
ATOM 638 C CA . CYS A 1 81 ? 1.908 11.805 0.486 1.00 87.25 81 CYS A CA 1
ATOM 639 C C . CYS A 1 81 ? 1.163 10.970 1.528 1.00 87.25 81 CYS A C 1
ATOM 641 O O . CYS A 1 81 ? 1.561 10.956 2.687 1.00 87.25 81 CYS A O 1
ATOM 643 N N . ILE A 1 82 ? 0.099 10.262 1.138 1.00 87.44 82 ILE A N 1
ATOM 644 C CA . ILE A 1 82 ? -0.568 9.300 2.030 1.00 87.44 82 ILE A CA 1
ATOM 645 C C . ILE A 1 82 ? 0.401 8.184 2.421 1.00 87.44 82 ILE A C 1
ATOM 647 O O . ILE A 1 82 ? 0.401 7.742 3.566 1.00 87.44 82 ILE A O 1
ATOM 651 N N . ILE A 1 83 ? 1.198 7.721 1.458 1.00 88.56 83 ILE A N 1
ATOM 652 C CA . ILE A 1 83 ? 2.135 6.613 1.646 1.00 88.56 83 ILE A CA 1
ATOM 653 C C . ILE A 1 83 ? 3.400 7.079 2.382 1.00 88.56 83 ILE A C 1
ATOM 655 O O . ILE A 1 83 ? 3.861 6.397 3.294 1.00 88.56 83 ILE A O 1
ATOM 659 N N . ASP A 1 84 ? 3.966 8.224 1.991 1.00 88.69 84 ASP A N 1
ATOM 660 C CA . ASP A 1 84 ? 5.209 8.758 2.563 1.00 88.69 84 ASP A CA 1
ATOM 661 C C . ASP A 1 84 ? 5.112 10.273 2.795 1.00 88.69 84 ASP A C 1
ATOM 663 O O . ASP A 1 84 ? 5.666 11.092 2.055 1.00 88.69 84 ASP A O 1
ATOM 667 N N . GLY A 1 85 ? 4.363 10.655 3.831 1.00 86.62 85 GLY A N 1
ATOM 668 C CA . GLY A 1 85 ? 4.086 12.057 4.156 1.00 86.62 85 GLY A CA 1
ATOM 669 C C . GLY A 1 85 ? 5.323 12.876 4.537 1.00 86.62 85 GLY A C 1
ATOM 670 O O . GLY A 1 85 ? 5.413 14.066 4.229 1.00 86.62 85 GLY A O 1
ATOM 671 N N . ASP A 1 86 ? 6.305 12.236 5.171 1.00 86.38 86 ASP A N 1
ATOM 672 C CA . ASP A 1 86 ? 7.587 12.856 5.531 1.00 86.38 86 ASP A CA 1
ATOM 673 C C . ASP A 1 86 ? 8.608 12.802 4.380 1.00 86.38 86 ASP A C 1
ATOM 675 O O . ASP A 1 86 ? 9.689 13.396 4.459 1.00 86.38 86 ASP A O 1
ATOM 679 N N . GLY A 1 87 ? 8.262 12.110 3.294 1.00 86.06 87 GLY A N 1
ATOM 680 C CA . GLY A 1 87 ? 9.116 11.898 2.141 1.00 86.06 87 GLY A CA 1
ATOM 681 C C . GLY A 1 87 ? 9.456 13.185 1.388 1.00 86.06 87 GLY A C 1
ATOM 682 O O . GLY A 1 87 ? 8.663 14.133 1.334 1.00 86.06 87 GLY A O 1
ATOM 683 N N . PRO A 1 88 ? 10.619 13.229 0.711 1.00 84.81 88 PRO A N 1
ATOM 684 C CA . PRO A 1 88 ? 11.053 14.410 -0.029 1.00 84.81 88 PRO A CA 1
ATOM 685 C C . PRO A 1 88 ? 10.094 14.778 -1.163 1.00 84.81 88 PRO A C 1
ATOM 687 O O . PRO A 1 88 ? 9.990 15.955 -1.494 1.00 84.81 88 PRO A O 1
ATOM 690 N N . PHE A 1 89 ? 9.380 13.811 -1.750 1.00 83.75 89 PHE A N 1
ATOM 691 C CA . PHE A 1 89 ? 8.340 14.112 -2.732 1.00 83.75 89 PHE A CA 1
ATOM 692 C C . PHE A 1 89 ? 7.247 14.982 -2.106 1.00 83.75 89 PHE A C 1
ATOM 694 O O . PHE A 1 89 ? 6.949 16.060 -2.613 1.00 83.75 89 PHE A O 1
ATOM 701 N N . CYS A 1 90 ? 6.709 14.558 -0.960 1.00 84.75 90 CYS A N 1
ATOM 702 C CA . CYS A 1 90 ? 5.614 15.262 -0.313 1.00 84.75 90 CYS A CA 1
ATOM 703 C C . CYS A 1 90 ? 6.007 16.673 0.135 1.00 84.75 90 CYS A C 1
ATOM 705 O O . CYS A 1 90 ? 5.284 17.637 -0.104 1.00 84.75 90 CYS A O 1
ATOM 707 N N . GLN A 1 91 ? 7.199 16.800 0.717 1.00 84.12 91 GLN A N 1
ATOM 708 C CA . GLN A 1 91 ? 7.697 18.067 1.248 1.00 84.12 91 GLN A CA 1
ATOM 709 C C . GLN A 1 91 ? 8.059 19.094 0.160 1.00 84.12 91 GLN A C 1
ATOM 711 O O . GLN A 1 91 ? 8.057 20.294 0.435 1.00 84.12 91 GLN A O 1
ATOM 716 N N . ASN A 1 92 ? 8.395 18.648 -1.057 1.00 82.94 92 ASN A N 1
ATOM 717 C CA . ASN A 1 92 ? 8.869 19.534 -2.126 1.00 82.94 92 ASN A CA 1
ATOM 718 C C . ASN A 1 92 ? 7.837 19.779 -3.237 1.00 82.94 92 ASN A C 1
ATOM 720 O O . ASN A 1 92 ? 7.818 20.876 -3.796 1.00 82.94 92 ASN A O 1
ATOM 724 N N . GLU A 1 93 ? 7.011 18.785 -3.576 1.00 77.44 93 GLU A N 1
ATOM 725 C CA . GLU A 1 93 ? 6.122 18.842 -4.746 1.00 77.44 93 GLU A CA 1
ATOM 726 C C . GLU A 1 93 ? 4.698 19.293 -4.394 1.00 77.44 93 GLU A C 1
ATOM 728 O O . GLU A 1 93 ? 4.058 19.982 -5.195 1.00 77.44 93 GLU A O 1
ATOM 733 N N . LEU A 1 94 ? 4.190 18.985 -3.191 1.00 73.50 94 LEU A N 1
ATOM 734 C CA . LEU A 1 94 ? 2.893 19.516 -2.772 1.00 73.50 94 LEU A CA 1
ATOM 735 C C . LEU A 1 94 ? 3.022 20.979 -2.343 1.00 73.50 94 LEU A C 1
ATOM 737 O O . LEU A 1 94 ? 3.607 21.335 -1.322 1.00 73.50 94 LEU A O 1
ATOM 741 N N . THR A 1 95 ? 2.414 21.856 -3.137 1.00 61.25 95 THR A N 1
ATOM 742 C CA . THR A 1 95 ? 2.316 23.283 -2.835 1.00 61.25 95 THR A CA 1
ATOM 743 C C . THR A 1 95 ? 1.123 23.537 -1.913 1.00 61.25 95 THR A C 1
ATOM 745 O O . THR A 1 95 ? -0.003 23.738 -2.362 1.00 61.25 95 THR A O 1
ATOM 748 N N . GLY A 1 96 ? 1.350 23.549 -0.600 1.00 62.00 96 GLY A N 1
ATOM 749 C CA . GLY A 1 96 ? 0.297 23.824 0.380 1.00 62.00 96 GLY A CA 1
ATOM 750 C C . GLY A 1 96 ? 0.798 23.800 1.820 1.00 62.00 96 GLY A C 1
ATOM 751 O O . GLY A 1 96 ? 1.921 23.380 2.085 1.00 62.00 96 GLY A O 1
ATOM 752 N N . ASN A 1 97 ? -0.027 24.275 2.757 1.00 62.56 97 ASN A N 1
ATOM 753 C CA . ASN A 1 97 ? 0.215 24.018 4.174 1.00 62.56 97 ASN A CA 1
ATOM 754 C C . ASN A 1 97 ? 0.049 22.514 4.381 1.00 62.56 97 ASN A C 1
ATOM 756 O O . ASN A 1 97 ? -1.068 22.008 4.342 1.00 62.56 97 ASN A O 1
ATOM 760 N N . VAL A 1 98 ? 1.166 21.814 4.533 1.00 70.44 98 VAL A N 1
ATOM 761 C CA . VAL A 1 98 ? 1.174 20.423 4.958 1.00 70.44 98 VAL A CA 1
ATOM 762 C C . VAL A 1 98 ? 0.633 20.390 6.389 1.00 70.44 98 VAL A C 1
ATOM 764 O O . VAL A 1 98 ? 1.234 20.973 7.295 1.00 70.44 98 VAL A O 1
ATOM 767 N N . GLU A 1 99 ? -0.533 19.783 6.581 1.00 80.62 99 GLU A N 1
ATOM 768 C CA . GLU A 1 99 ? -1.210 19.695 7.877 1.00 80.62 99 GLU A CA 1
ATOM 769 C C . GLU A 1 99 ? -1.236 18.237 8.340 1.00 80.62 99 GLU A C 1
ATOM 771 O O . GLU A 1 99 ? -1.411 17.320 7.542 1.00 80.62 99 GLU A O 1
ATOM 776 N N . GLN A 1 100 ? -1.023 18.011 9.636 1.00 82.38 100 GLN A N 1
ATOM 777 C CA . GLN A 1 100 ? -1.114 16.677 10.225 1.00 82.38 100 GLN A CA 1
ATOM 778 C C . GLN A 1 100 ? -2.515 16.470 10.786 1.00 82.38 100 GLN A C 1
ATOM 780 O O . GLN A 1 100 ? -3.002 17.298 11.558 1.00 82.38 100 GLN A O 1
ATOM 785 N N . TYR A 1 101 ? -3.130 15.349 10.427 1.00 83.25 101 TYR A N 1
ATOM 786 C CA . TYR A 1 101 ? -4.456 14.962 10.885 1.00 83.25 101 TYR A CA 1
ATOM 787 C C . TYR A 1 101 ? -4.406 13.590 11.547 1.00 83.25 101 TYR A C 1
ATOM 789 O O . TYR A 1 101 ? -3.711 12.683 11.086 1.00 83.25 101 TYR A O 1
ATOM 797 N N . GLU A 1 102 ? -5.168 13.437 12.624 1.00 85.19 102 GLU A N 1
ATOM 798 C CA . GLU A 1 102 ? -5.387 12.148 13.267 1.00 85.19 102 GLU A CA 1
ATOM 799 C C . GLU A 1 102 ? -6.597 11.467 12.612 1.00 85.19 102 GLU A C 1
ATOM 801 O O . GLU A 1 102 ? -7.718 11.989 12.653 1.00 85.19 102 GLU A O 1
ATOM 806 N N . ILE A 1 103 ? -6.370 10.296 12.015 1.00 84.31 103 ILE A N 1
ATOM 807 C CA . ILE A 1 103 ? -7.425 9.420 11.506 1.00 84.31 103 ILE A CA 1
ATOM 808 C C . ILE A 1 103 ? -7.418 8.134 12.317 1.00 84.31 103 ILE A C 1
ATOM 810 O O . ILE A 1 103 ? -6.398 7.460 12.446 1.00 84.31 103 ILE A O 1
ATOM 814 N N . ARG A 1 104 ? -8.584 7.750 12.829 1.00 84.69 104 ARG A N 1
ATOM 815 C CA . ARG A 1 104 ? -8.754 6.500 13.568 1.00 84.69 104 ARG A CA 1
ATOM 816 C C . ARG A 1 104 ? -9.751 5.598 12.869 1.00 84.69 104 ARG A C 1
ATOM 818 O O . ARG A 1 104 ? -10.895 5.997 12.662 1.00 84.69 104 ARG A O 1
ATOM 825 N N . ASN A 1 105 ? -9.341 4.372 12.555 1.00 84.00 105 ASN A N 1
ATOM 826 C CA . ASN A 1 105 ? -10.225 3.367 11.973 1.00 84.00 105 ASN A CA 1
ATOM 827 C C . ASN A 1 105 ? -10.623 2.350 13.048 1.00 84.00 105 ASN A C 1
ATOM 829 O O . ASN A 1 105 ? -9.769 1.748 13.690 1.00 84.00 105 ASN A O 1
ATOM 833 N N . GLN A 1 106 ? -11.923 2.150 13.234 1.00 84.25 106 GLN A N 1
ATOM 834 C CA . GLN A 1 106 ? -12.485 1.175 14.165 1.00 84.25 106 GLN A CA 1
ATOM 835 C C . GLN A 1 106 ? -13.253 0.114 13.388 1.00 84.25 106 GLN A C 1
ATOM 837 O O . GLN A 1 106 ? -13.982 0.433 12.449 1.00 84.25 106 GLN A O 1
ATOM 842 N N . VAL A 1 107 ? -13.137 -1.146 13.791 1.00 83.62 107 VAL A N 1
ATOM 843 C CA . VAL A 1 107 ? -13.934 -2.241 13.223 1.00 83.62 107 VAL A CA 1
ATOM 844 C C . VAL A 1 107 ? -14.862 -2.762 14.305 1.00 83.62 107 VAL A C 1
ATOM 846 O O . VAL A 1 107 ? -14.437 -3.194 15.369 1.00 83.62 107 VAL A O 1
ATOM 849 N N . ALA A 1 108 ? -16.165 -2.687 14.065 1.00 84.25 108 ALA A N 1
ATOM 850 C CA . ALA A 1 108 ? -17.136 -3.274 14.971 1.00 84.25 108 ALA A CA 1
ATOM 851 C C . ALA A 1 108 ? -17.089 -4.808 14.894 1.00 84.25 108 ALA A C 1
ATOM 853 O O . ALA A 1 108 ? -16.678 -5.385 13.891 1.00 84.25 108 ALA A O 1
ATOM 854 N N . LYS A 1 109 ? -17.610 -5.479 15.929 1.00 81.12 109 LYS A N 1
ATOM 855 C CA . LYS A 1 109 ? -17.673 -6.953 16.010 1.00 81.12 109 LYS A CA 1
ATOM 856 C C . LYS A 1 109 ? -18.376 -7.624 14.821 1.00 81.12 109 LYS A C 1
ATOM 858 O O . LYS A 1 109 ? -18.145 -8.794 14.556 1.00 81.12 109 LYS A O 1
ATOM 863 N N . ASP A 1 110 ? -19.246 -6.902 14.116 1.00 81.00 110 ASP A N 1
ATOM 864 C CA . ASP A 1 110 ? -19.941 -7.380 12.914 1.00 81.00 110 ASP A CA 1
ATOM 865 C C . ASP A 1 110 ? -19.179 -7.092 11.603 1.00 81.00 110 ASP A C 1
ATOM 867 O O . ASP A 1 110 ? -19.734 -7.251 10.516 1.00 81.00 110 ASP A O 1
ATOM 871 N N . GLY A 1 111 ? -17.919 -6.656 11.693 1.00 80.44 111 GLY A N 1
ATOM 872 C CA . GLY A 1 111 ? -17.045 -6.352 10.559 1.00 80.44 111 GLY A CA 1
ATOM 873 C C . GLY A 1 111 ? -17.280 -4.979 9.925 1.00 80.44 111 GLY A C 1
ATOM 874 O O . GLY A 1 111 ? -16.635 -4.647 8.930 1.00 80.44 111 GLY A O 1
ATOM 875 N N . ARG A 1 112 ? -18.195 -4.162 10.464 1.00 84.50 112 ARG A N 1
ATOM 876 C CA . ARG A 1 112 ? -18.416 -2.796 9.973 1.00 84.50 112 ARG A CA 1
ATOM 877 C C . ARG A 1 112 ? -17.237 -1.895 10.317 1.00 84.50 112 ARG A C 1
ATOM 879 O O . ARG A 1 112 ? -16.837 -1.823 11.473 1.00 84.50 112 ARG A O 1
ATOM 886 N N . VAL A 1 113 ? -16.745 -1.156 9.327 1.00 84.75 113 VAL A N 1
ATOM 887 C CA . VAL A 1 113 ? -15.621 -0.229 9.494 1.00 84.75 113 VAL A CA 1
ATOM 888 C C . VAL A 1 113 ? -16.132 1.191 9.712 1.00 84.75 113 VAL A C 1
ATOM 890 O O . VAL A 1 113 ? -16.974 1.681 8.957 1.00 84.75 113 VAL A O 1
ATOM 893 N N . PHE A 1 114 ? -15.616 1.851 10.739 1.00 86.56 114 PHE A N 1
ATOM 894 C CA . PHE A 1 114 ? -15.880 3.239 11.078 1.00 86.56 114 PHE A CA 1
ATOM 895 C C . PHE A 1 114 ? -14.583 4.034 10.999 1.00 86.56 114 PHE A C 1
ATOM 897 O O . PHE A 1 114 ? -13.549 3.555 11.452 1.00 86.56 114 PHE A O 1
ATOM 904 N N . GLN A 1 115 ? -14.638 5.253 10.477 1.00 86.62 115 GLN A N 1
ATOM 905 C CA . GLN A 1 115 ? -13.502 6.169 10.498 1.00 86.62 115 GLN A CA 1
ATOM 906 C C . GLN A 1 115 ? -13.863 7.439 11.253 1.00 86.62 115 GLN A C 1
ATOM 908 O O . GLN A 1 115 ? -14.888 8.068 10.985 1.00 86.62 115 GLN A O 1
ATOM 913 N N . CYS A 1 116 ? -13.018 7.796 12.208 1.00 85.00 116 CYS A N 1
ATOM 914 C CA . CYS A 1 116 ? -13.066 9.043 12.948 1.00 85.00 116 CYS A CA 1
ATOM 915 C C . CYS A 1 116 ? -11.973 9.945 12.364 1.00 85.00 116 CYS A C 1
ATOM 917 O O . CYS A 1 116 ? -10.802 9.568 12.380 1.00 85.00 116 CYS A O 1
ATOM 919 N N . ASP A 1 117 ? -12.358 11.094 11.818 1.00 82.62 117 ASP A N 1
ATOM 920 C CA . ASP A 1 117 ? -11.461 12.002 11.102 1.00 82.62 117 ASP A CA 1
ATOM 921 C C . ASP A 1 117 ? -11.572 13.414 11.685 1.00 82.62 117 ASP A C 1
ATOM 923 O O . ASP A 1 117 ? -12.575 14.107 11.489 1.00 82.62 117 ASP A O 1
ATOM 927 N N . GLN A 1 118 ? -10.525 13.834 12.399 1.00 77.50 118 GLN A N 1
ATOM 928 C CA . GLN A 1 118 ? -10.497 15.123 13.094 1.00 77.50 118 GLN A CA 1
ATOM 929 C C . GLN A 1 118 ? -10.388 16.325 12.145 1.00 77.50 118 GLN A C 1
ATOM 931 O O . GLN A 1 118 ? -10.714 17.449 12.532 1.00 77.50 118 GLN A O 1
ATOM 936 N N . SER A 1 119 ? -9.994 16.125 10.881 1.00 73.25 119 SER A N 1
ATOM 937 C CA . SER A 1 119 ? -9.928 17.222 9.901 1.00 73.25 119 SER A CA 1
ATOM 938 C C . SER A 1 119 ? -11.298 17.881 9.660 1.00 73.25 119 SER A C 1
ATOM 940 O O . SER A 1 119 ? -11.380 19.038 9.240 1.00 73.25 119 SER A O 1
ATOM 942 N N . ASN A 1 120 ? -12.386 17.180 9.999 1.00 65.75 120 ASN A N 1
ATOM 943 C CA . ASN A 1 120 ? -13.765 17.625 9.827 1.00 65.75 120 ASN A CA 1
ATOM 944 C C . ASN A 1 120 ? -14.442 18.146 11.110 1.00 65.75 120 ASN A C 1
ATOM 946 O O . ASN A 1 120 ? -15.639 18.452 11.076 1.00 65.75 120 ASN A O 1
ATOM 950 N N . GLU A 1 121 ? -13.728 18.312 12.229 1.00 62.22 121 GLU A N 1
ATOM 951 C CA . GLU A 1 121 ? -14.325 18.830 13.478 1.00 62.22 121 GLU A CA 1
ATOM 952 C C . GLU A 1 121 ? -15.000 20.200 13.266 1.00 62.22 121 GLU A C 1
ATOM 954 O O . GLU A 1 121 ? -16.102 20.465 13.749 1.00 62.22 121 GLU A O 1
ATOM 959 N N . ASN A 1 122 ? -14.411 21.052 12.421 1.00 55.56 122 ASN A N 1
ATOM 960 C CA . ASN A 1 122 ? -14.938 22.386 12.111 1.00 55.56 122 ASN A CA 1
ATOM 961 C C . ASN A 1 122 ? -16.275 22.381 11.342 1.00 55.56 122 ASN A C 1
ATOM 963 O O . ASN A 1 122 ? -16.952 23.411 11.286 1.00 55.56 122 ASN A O 1
ATOM 967 N N . VAL A 1 123 ? -16.672 21.246 10.756 1.00 56.81 123 VAL A N 1
ATOM 968 C CA . VAL A 1 123 ? -17.988 21.059 10.118 1.00 56.81 123 VAL A CA 1
ATOM 969 C C . VAL A 1 123 ? -18.965 20.266 10.999 1.00 56.81 123 VAL A C 1
ATOM 971 O O . VAL A 1 123 ? -20.030 19.868 10.525 1.00 56.81 123 VAL A O 1
ATOM 974 N N . GLY A 1 124 ? -18.641 20.077 12.286 1.00 53.16 124 GLY A N 1
ATOM 975 C CA . GLY A 1 124 ? -19.503 19.434 13.282 1.00 53.16 124 GLY A CA 1
ATOM 976 C C . GLY A 1 124 ? -19.583 17.913 13.150 1.00 53.16 124 GLY A C 1
ATOM 977 O O . GLY A 1 124 ? -20.617 17.328 13.472 1.00 53.16 124 GLY A O 1
ATOM 978 N N . GLN A 1 125 ? -18.536 17.276 12.621 1.00 57.81 125 GLN A N 1
ATOM 979 C CA . GLN A 1 125 ? -18.417 15.818 12.574 1.00 57.81 125 GLN A CA 1
ATOM 980 C C . GLN A 1 125 ? -17.617 15.316 13.781 1.00 57.81 125 GLN A C 1
ATOM 982 O O . GLN A 1 125 ? -16.457 14.954 13.641 1.00 57.81 125 GLN A O 1
ATOM 987 N N . ASP A 1 126 ? -18.250 15.282 14.953 1.00 54.34 126 ASP A N 1
ATOM 988 C CA . ASP A 1 126 ? -17.632 14.743 16.178 1.00 54.34 126 ASP A CA 1
ATOM 989 C C . ASP A 1 126 ? -17.701 13.196 16.248 1.00 54.34 126 ASP A C 1
ATOM 991 O O . ASP A 1 126 ? -17.078 12.581 17.111 1.00 54.34 126 ASP A O 1
ATOM 995 N N . ASP A 1 127 ? -18.453 12.554 15.339 1.00 68.69 127 ASP A N 1
ATOM 996 C CA . ASP A 1 127 ? -18.754 11.117 15.371 1.00 68.69 127 ASP A CA 1
ATOM 997 C C . ASP A 1 127 ? -18.086 10.338 14.225 1.00 68.69 127 ASP A C 1
ATOM 999 O O . ASP A 1 127 ? -18.134 10.735 13.055 1.00 68.69 127 ASP A O 1
ATOM 1003 N N . CYS A 1 128 ? -17.532 9.166 14.556 1.00 82.94 128 CYS A N 1
ATOM 1004 C CA . CYS A 1 128 ? -16.979 8.221 13.588 1.00 82.94 128 CYS A CA 1
ATOM 1005 C C . CYS A 1 128 ? -18.042 7.802 12.560 1.00 82.94 128 CYS A C 1
ATOM 1007 O O . CYS A 1 128 ? -19.168 7.428 12.904 1.00 82.94 128 CYS A O 1
ATOM 1009 N N . ARG A 1 129 ? -17.681 7.821 11.277 1.00 83.31 129 ARG A N 1
ATOM 1010 C CA . ARG A 1 129 ? -18.594 7.515 10.175 1.00 83.31 129 ARG A CA 1
ATOM 1011 C C . ARG A 1 129 ? -18.475 6.071 9.749 1.00 83.31 129 ARG A C 1
ATOM 1013 O O . ARG A 1 129 ? -17.378 5.586 9.513 1.00 83.31 129 ARG A O 1
ATOM 1020 N N . PHE A 1 130 ? -19.616 5.408 9.592 1.00 85.12 130 PHE A N 1
ATOM 1021 C CA . PHE A 1 130 ? -19.674 4.085 8.982 1.00 85.12 130 PHE A CA 1
ATOM 1022 C C . PHE A 1 130 ? -19.307 4.178 7.497 1.00 85.12 130 PHE A C 1
ATOM 1024 O O . PHE A 1 130 ? -19.950 4.931 6.765 1.00 85.12 130 PHE A O 1
ATOM 1031 N N . LEU A 1 131 ? -18.301 3.415 7.064 1.00 83.25 131 LEU A N 1
ATOM 1032 C CA . LEU A 1 131 ? -17.742 3.478 5.717 1.00 83.25 131 LEU A CA 1
ATOM 1033 C C . LEU A 1 131 ? -18.281 2.354 4.825 1.00 83.25 131 LEU A C 1
ATOM 1035 O O . LEU A 1 131 ? -17.762 1.240 4.811 1.00 83.25 131 LEU A O 1
ATOM 1039 N N . THR A 1 132 ? -19.325 2.658 4.054 1.00 83.62 132 THR A N 1
ATOM 1040 C CA . THR A 1 132 ? -19.930 1.728 3.076 1.00 83.62 132 THR A CA 1
ATOM 1041 C C . THR A 1 132 ? -19.931 2.235 1.645 1.00 83.62 132 THR A C 1
ATOM 1043 O O . THR A 1 132 ? -19.859 1.427 0.718 1.00 83.62 132 THR A O 1
ATOM 1046 N N . ASP A 1 133 ? -19.957 3.550 1.467 1.00 89.56 133 ASP A N 1
ATOM 1047 C CA . ASP A 1 133 ? -20.043 4.198 0.164 1.00 89.56 133 ASP A CA 1
ATOM 1048 C C . ASP A 1 133 ? -18.679 4.720 -0.320 1.00 89.56 133 ASP A C 1
ATOM 1050 O O . ASP A 1 133 ? -17.626 4.362 0.205 1.00 89.56 133 ASP A O 1
ATOM 1054 N N . CYS A 1 134 ? -18.692 5.513 -1.393 1.00 92.81 134 CYS A N 1
ATOM 1055 C CA . CYS A 1 134 ? -17.555 6.329 -1.812 1.00 92.81 134 CYS A CA 1
ATOM 1056 C C . CYS A 1 134 ? -17.534 7.621 -0.986 1.00 92.81 134 CYS A C 1
ATOM 1058 O O . CYS A 1 134 ? -18.547 8.321 -0.942 1.00 92.81 134 CYS A O 1
ATOM 1060 N N . TYR A 1 135 ? -16.409 7.939 -0.348 1.00 91.62 135 TYR A N 1
ATOM 1061 C CA . TYR A 1 135 ? -16.268 9.139 0.481 1.00 91.62 135 TYR A CA 1
ATOM 1062 C C . TYR A 1 135 ? -15.225 10.071 -0.116 1.00 91.62 135 TYR A C 1
ATOM 1064 O O . TYR A 1 135 ? -14.182 9.611 -0.563 1.00 91.62 135 TYR A O 1
ATOM 1072 N N . SER A 1 136 ? -15.488 11.375 -0.104 1.00 91.56 136 SER A N 1
ATOM 1073 C CA . SER A 1 136 ? -14.455 12.377 -0.375 1.00 91.56 136 SER A CA 1
ATOM 1074 C C . SER A 1 136 ? -13.520 12.467 0.831 1.00 91.56 136 SER A C 1
ATOM 1076 O O . SER A 1 136 ? -13.987 12.458 1.973 1.00 91.56 136 SER A O 1
ATOM 1078 N N . SER A 1 137 ? -12.212 12.514 0.582 1.00 89.88 137 SER A N 1
ATOM 1079 C CA . SER A 1 137 ? -11.221 12.754 1.626 1.00 89.88 137 SER A CA 1
ATOM 1080 C C . SER A 1 137 ? -11.155 14.248 1.930 1.00 89.88 137 SER A C 1
ATOM 1082 O O . SER A 1 137 ? -10.973 15.071 1.039 1.00 89.88 137 SER A O 1
ATOM 1084 N N . SER A 1 138 ? -11.286 14.613 3.199 1.00 85.69 138 SER A N 1
ATOM 1085 C CA . SER A 1 138 ? -11.042 15.984 3.668 1.00 85.69 138 SER A CA 1
ATOM 1086 C C . SER A 1 138 ? -9.558 16.303 3.807 1.00 85.69 138 SER A C 1
ATOM 1088 O O . SER A 1 138 ? -9.182 17.468 3.728 1.00 85.69 138 SER A O 1
ATOM 1090 N N . VAL A 1 139 ? -8.722 15.278 3.985 1.00 85.62 139 VAL A N 1
ATOM 1091 C CA . VAL A 1 139 ? -7.262 15.405 4.084 1.00 85.62 139 VAL A CA 1
ATOM 1092 C C . VAL A 1 139 ? -6.616 15.576 2.703 1.00 85.62 139 VAL A C 1
ATOM 1094 O O . VAL A 1 139 ? -5.642 16.314 2.568 1.00 85.62 139 VAL A O 1
ATOM 1097 N N . PHE A 1 140 ? -7.189 14.938 1.679 1.00 88.56 140 PHE A N 1
ATOM 1098 C CA . PHE A 1 140 ? -6.742 14.992 0.283 1.00 88.56 140 PHE A CA 1
ATOM 1099 C C . PHE A 1 140 ? -7.930 15.369 -0.607 1.00 88.56 140 PHE A C 1
ATOM 1101 O O . PHE A 1 140 ? -8.666 14.487 -1.052 1.00 88.56 140 PHE A O 1
ATOM 1108 N N . PRO A 1 141 ? -8.188 16.671 -0.823 1.00 88.56 141 PRO A N 1
ATOM 1109 C CA . PRO A 1 141 ? -9.446 17.144 -1.404 1.00 88.56 141 PRO A CA 1
ATOM 1110 C C . PRO A 1 141 ? -9.752 16.633 -2.816 1.00 88.56 141 PRO A C 1
ATOM 1112 O O . PRO A 1 141 ? -10.917 16.636 -3.217 1.00 88.56 141 PRO A O 1
ATOM 1115 N N . ASN A 1 142 ? -8.737 16.209 -3.577 1.00 91.88 142 ASN A N 1
ATOM 1116 C CA . ASN A 1 142 ? -8.944 15.635 -4.909 1.00 91.88 142 ASN A CA 1
ATOM 1117 C C . ASN A 1 142 ? -9.232 14.127 -4.852 1.00 91.88 142 ASN A C 1
ATOM 1119 O O . ASN A 1 142 ? -9.642 13.528 -5.845 1.00 91.88 142 ASN A O 1
ATOM 1123 N N . CYS A 1 143 ? -9.047 13.502 -3.691 1.00 93.94 143 CYS A N 1
ATOM 1124 C CA . CYS A 1 143 ? -9.212 12.076 -3.507 1.00 93.94 143 CYS A CA 1
ATOM 1125 C C . CYS A 1 143 ? -10.587 11.682 -2.983 1.00 93.94 143 CYS A C 1
ATOM 1127 O O . CYS A 1 143 ? -11.183 12.302 -2.100 1.00 93.94 143 CYS A O 1
ATOM 1129 N N . HIS A 1 144 ? -11.033 10.533 -3.474 1.00 95.12 144 HIS A N 1
ATOM 1130 C CA . HIS A 1 144 ? -12.143 9.781 -2.914 1.00 95.12 144 HIS A CA 1
ATOM 1131 C C . HIS A 1 144 ? -11.640 8.427 -2.438 1.00 95.12 144 HIS A C 1
ATOM 1133 O O . HIS A 1 144 ? -10.603 7.963 -2.903 1.00 95.12 144 HIS A O 1
ATOM 1139 N N . PHE A 1 145 ? -12.335 7.774 -1.515 1.00 94.94 145 PHE A N 1
ATOM 1140 C CA . PHE A 1 145 ? -11.875 6.499 -0.990 1.00 94.94 145 PHE A CA 1
ATOM 1141 C C . PHE A 1 145 ? -12.992 5.542 -0.589 1.00 94.94 145 PHE A C 1
ATOM 1143 O O . PHE A 1 145 ? -14.142 5.923 -0.351 1.00 94.94 145 PHE A O 1
ATOM 1150 N N . ARG A 1 146 ? -12.614 4.263 -0.509 1.00 94.19 146 ARG A N 1
ATOM 1151 C CA . ARG A 1 146 ? -13.401 3.169 0.067 1.00 94.19 146 ARG A CA 1
ATOM 1152 C C . ARG A 1 146 ? -12.493 2.242 0.853 1.00 94.19 146 ARG A C 1
ATOM 1154 O O . ARG A 1 146 ? -11.403 1.929 0.391 1.00 94.19 146 ARG A O 1
ATOM 1161 N N . MET A 1 147 ? -12.984 1.716 1.969 1.00 91.75 147 MET A N 1
ATOM 1162 C CA . MET A 1 147 ? -12.268 0.678 2.710 1.00 91.75 147 MET A CA 1
ATOM 1163 C C . MET A 1 147 ? -12.680 -0.726 2.255 1.00 91.75 147 MET A C 1
ATOM 1165 O O . MET A 1 147 ? -13.850 -0.981 1.943 1.00 91.75 147 MET A O 1
ATOM 1169 N N . ARG A 1 148 ? -11.711 -1.637 2.178 1.00 90.94 148 ARG A N 1
ATOM 1170 C CA . ARG A 1 148 ? -11.864 -3.043 1.778 1.00 90.94 148 ARG A CA 1
ATOM 1171 C C . ARG A 1 148 ? -10.932 -3.910 2.616 1.00 90.94 148 ARG A C 1
ATOM 1173 O O . ARG A 1 148 ? -9.810 -3.510 2.871 1.00 90.94 148 ARG A O 1
ATOM 1180 N N . SER A 1 149 ? -11.348 -5.103 3.022 1.00 87.81 149 SER A N 1
ATOM 1181 C CA . SER A 1 149 ? -10.413 -6.058 3.636 1.00 87.81 149 SER A CA 1
ATOM 1182 C C . SER A 1 149 ? -9.492 -6.687 2.584 1.00 87.81 149 SER A C 1
ATOM 1184 O O . SER A 1 149 ? -9.881 -6.766 1.413 1.00 87.81 149 SER A O 1
ATOM 1186 N N . SER A 1 150 ? -8.319 -7.204 2.988 1.00 87.88 150 SER A N 1
ATOM 1187 C CA . SER A 1 150 ? -7.442 -7.986 2.084 1.00 87.88 150 SER A CA 1
ATOM 1188 C C . SER A 1 150 ? -8.237 -9.082 1.371 1.00 87.88 150 SER A C 1
ATOM 1190 O O . SER A 1 150 ? -8.167 -9.233 0.155 1.00 87.88 150 SER A O 1
ATOM 1192 N N . GLY A 1 151 ? -9.085 -9.796 2.122 1.00 86.62 151 GLY A N 1
ATOM 1193 C CA . GLY A 1 151 ? -9.921 -10.866 1.586 1.00 86.62 151 GLY A CA 1
ATOM 1194 C C . GLY A 1 151 ? -10.960 -10.398 0.564 1.00 86.62 151 GLY A C 1
ATOM 1195 O O . GLY A 1 151 ? -11.284 -11.166 -0.334 1.00 86.62 151 GLY A O 1
ATOM 1196 N N . ALA A 1 152 ? -11.478 -9.169 0.658 1.00 89.44 152 ALA A N 1
ATOM 1197 C CA . ALA A 1 152 ? -12.400 -8.630 -0.343 1.00 89.44 152 ALA A CA 1
ATOM 1198 C C . ALA A 1 152 ? -11.673 -8.315 -1.659 1.00 89.44 152 ALA A C 1
ATOM 1200 O O . ALA A 1 152 ? -12.147 -8.710 -2.721 1.00 89.44 152 ALA A O 1
ATOM 1201 N N . ILE A 1 153 ? -10.501 -7.673 -1.585 1.00 92.19 153 ILE A N 1
ATOM 1202 C CA . ILE A 1 153 ? -9.668 -7.380 -2.764 1.00 92.19 153 ILE A CA 1
ATOM 1203 C C . ILE A 1 153 ? -9.194 -8.680 -3.415 1.00 92.19 153 ILE A C 1
ATOM 1205 O O . ILE A 1 153 ? -9.251 -8.820 -4.629 1.00 92.19 153 ILE A O 1
ATOM 1209 N N . ALA A 1 154 ? -8.792 -9.667 -2.617 1.00 89.94 154 ALA A N 1
ATOM 1210 C CA . ALA A 1 154 ? -8.291 -10.926 -3.148 1.00 89.94 154 ALA A CA 1
ATOM 1211 C C . ALA A 1 154 ? -9.386 -11.831 -3.754 1.00 89.94 154 ALA A C 1
ATOM 1213 O O . ALA A 1 154 ? -9.108 -12.762 -4.512 1.00 89.94 154 ALA A O 1
ATOM 1214 N N . GLN A 1 155 ? -10.653 -11.573 -3.417 1.00 90.06 155 GLN A N 1
ATOM 1215 C CA . GLN A 1 155 ? -11.814 -12.228 -4.025 1.00 90.06 155 GLN A CA 1
ATOM 1216 C C . GLN A 1 155 ? -12.279 -11.542 -5.303 1.00 90.06 155 GLN A C 1
ATOM 1218 O O . GLN A 1 155 ? -12.753 -12.219 -6.214 1.00 90.06 155 GLN A O 1
ATOM 1223 N N . ASP A 1 156 ? -12.158 -10.220 -5.352 1.00 93.81 156 ASP A N 1
ATOM 1224 C CA . ASP A 1 156 ? -12.493 -9.407 -6.511 1.00 93.81 156 ASP A CA 1
ATOM 1225 C C . ASP A 1 156 ? -11.380 -8.378 -6.774 1.00 93.81 156 ASP A C 1
ATOM 1227 O O . ASP A 1 156 ? -11.493 -7.212 -6.379 1.00 93.81 156 ASP A O 1
ATOM 1231 N N . PRO A 1 157 ? -10.290 -8.782 -7.459 1.00 94.88 157 PRO A N 1
ATOM 1232 C CA . PRO A 1 157 ? -9.189 -7.873 -7.773 1.00 94.88 157 PRO A CA 1
ATOM 1233 C C . PRO A 1 157 ? -9.611 -6.700 -8.665 1.00 94.88 157 PRO A C 1
ATOM 1235 O O . PRO A 1 157 ? -8.918 -5.684 -8.714 1.00 94.88 157 PRO A O 1
ATOM 1238 N N . SER A 1 158 ? -10.765 -6.788 -9.340 1.00 94.81 158 SER A N 1
ATOM 1239 C CA . SER A 1 158 ? -11.282 -5.687 -10.157 1.00 94.81 158 SER A CA 1
ATOM 1240 C C . SER A 1 158 ? -11.632 -4.446 -9.327 1.00 94.81 158 SER A C 1
ATOM 1242 O O . SER A 1 158 ? -11.647 -3.341 -9.864 1.00 94.81 158 SER A O 1
ATOM 1244 N N . LEU A 1 159 ? -11.807 -4.596 -8.006 1.00 93.31 159 LEU A N 1
ATOM 1245 C CA . LEU A 1 159 ? -12.023 -3.491 -7.067 1.00 93.31 159 LEU A CA 1
ATOM 1246 C C . LEU A 1 159 ? -10.890 -2.457 -7.060 1.00 93.31 159 LEU A C 1
ATOM 1248 O O . LEU A 1 159 ? -11.112 -1.322 -6.641 1.00 93.31 159 LEU A O 1
ATOM 1252 N N . VAL A 1 160 ? -9.689 -2.844 -7.492 1.00 95.38 160 VAL A N 1
ATOM 1253 C CA . VAL A 1 160 ? -8.501 -1.978 -7.529 1.00 95.38 160 VAL A CA 1
ATOM 1254 C C . VAL A 1 160 ? -7.962 -1.808 -8.951 1.00 95.38 160 VAL A C 1
ATOM 1256 O O . VAL A 1 160 ? -6.903 -1.221 -9.147 1.00 95.38 160 VAL A O 1
ATOM 1259 N N . ARG A 1 161 ? -8.681 -2.310 -9.961 1.00 96.19 161 ARG A N 1
ATOM 1260 C CA . ARG A 1 161 ? -8.275 -2.202 -11.361 1.00 96.19 161 ARG A CA 1
ATOM 1261 C C . ARG A 1 161 ? -8.419 -0.767 -11.849 1.00 96.19 161 ARG A C 1
ATOM 1263 O O . ARG A 1 161 ? -9.499 -0.186 -11.769 1.00 96.19 161 ARG A O 1
ATOM 1270 N N . ASN A 1 162 ? -7.354 -0.229 -12.428 1.00 93.69 162 ASN A N 1
ATOM 1271 C CA . ASN A 1 162 ? -7.373 1.053 -13.112 1.00 93.69 162 ASN A CA 1
ATOM 1272 C C . ASN A 1 162 ? -7.019 0.859 -14.585 1.00 93.69 162 ASN A C 1
ATOM 1274 O O . ASN A 1 162 ? -5.895 0.494 -14.907 1.00 93.69 162 ASN A O 1
ATOM 1278 N N . ASP A 1 163 ? -7.968 1.148 -15.474 1.00 90.44 163 ASP A N 1
ATOM 1279 C CA . ASP A 1 163 ? -7.747 1.124 -16.925 1.00 90.44 163 ASP A CA 1
ATOM 1280 C C . ASP A 1 163 ? -7.546 2.548 -17.508 1.00 90.44 163 ASP A C 1
ATOM 1282 O O . ASP A 1 163 ? -7.425 2.728 -18.722 1.00 90.44 163 ASP A O 1
ATOM 1286 N N . ASN A 1 164 ? -7.525 3.588 -16.662 1.00 89.62 164 ASN A N 1
ATOM 1287 C CA . ASN A 1 164 ? -7.319 4.980 -17.058 1.00 89.62 164 ASN A CA 1
ATOM 1288 C C . ASN A 1 164 ? -5.822 5.322 -17.139 1.00 89.62 164 ASN A C 1
ATOM 1290 O O . ASN A 1 164 ? -5.142 5.470 -16.124 1.00 89.62 164 ASN A O 1
ATOM 1294 N N . ALA A 1 165 ? -5.334 5.543 -18.361 1.00 85.75 165 ALA A N 1
ATOM 1295 C CA . ALA A 1 165 ? -3.938 5.878 -18.632 1.00 85.75 165 ALA A CA 1
ATOM 1296 C C . ALA A 1 165 ? -3.438 7.146 -17.911 1.00 85.75 165 ALA A C 1
ATOM 1298 O O . ALA A 1 165 ? -2.275 7.186 -17.516 1.00 85.75 165 ALA A O 1
ATOM 1299 N N . GLU A 1 166 ? -4.286 8.165 -17.724 1.00 82.94 166 GLU A N 1
ATOM 1300 C CA . GLU A 1 166 ? -3.892 9.398 -17.024 1.00 82.94 166 GLU A CA 1
ATOM 1301 C C . GLU A 1 166 ? -3.678 9.142 -15.531 1.00 82.94 166 GLU A C 1
ATOM 1303 O O . GLU A 1 166 ? -2.652 9.538 -14.984 1.00 82.94 166 GLU A O 1
ATOM 1308 N N . GLY A 1 167 ? -4.593 8.398 -14.899 1.00 81.25 167 GLY A N 1
ATOM 1309 C CA . GLY A 1 167 ? -4.457 8.005 -13.496 1.00 81.25 167 GLY A CA 1
ATOM 1310 C C . GLY A 1 167 ? -3.230 7.124 -13.266 1.00 81.25 167 GLY A C 1
ATOM 1311 O O . GLY A 1 167 ? -2.505 7.332 -12.305 1.00 81.25 167 GLY A O 1
ATOM 1312 N N . ILE A 1 168 ? -2.940 6.196 -14.186 1.00 84.50 168 ILE A N 1
ATOM 1313 C CA . ILE A 1 168 ? -1.746 5.336 -14.123 1.00 84.50 168 ILE A CA 1
ATOM 1314 C C . ILE A 1 168 ? -0.447 6.152 -14.215 1.00 84.50 168 ILE A C 1
ATOM 1316 O O . ILE A 1 168 ? 0.531 5.818 -13.544 1.00 84.50 168 ILE A O 1
ATOM 1320 N N . ALA A 1 169 ? -0.412 7.214 -15.028 1.00 84.12 169 ALA A N 1
ATOM 1321 C CA . ALA A 1 169 ? 0.786 8.037 -15.197 1.00 84.12 169 ALA A CA 1
ATOM 1322 C C . ALA A 1 169 ? 1.211 8.724 -13.887 1.00 84.12 169 ALA A C 1
ATOM 1324 O O . ALA A 1 169 ? 2.404 8.794 -13.591 1.00 84.12 169 ALA A O 1
ATOM 1325 N N . GLY A 1 170 ? 0.249 9.148 -13.063 1.00 83.88 170 GLY A N 1
ATOM 1326 C CA . GLY A 1 170 ? 0.523 9.722 -11.743 1.00 83.88 170 GLY A CA 1
ATOM 1327 C C . GLY A 1 170 ? 1.125 8.734 -10.734 1.00 83.88 170 GLY A C 1
ATOM 1328 O O . GLY A 1 170 ? 1.656 9.153 -9.712 1.00 83.88 170 GLY A O 1
ATOM 1329 N N . LEU A 1 171 ? 1.116 7.429 -11.031 1.00 85.88 171 LEU A N 1
ATOM 1330 C CA . LEU A 1 171 ? 1.596 6.357 -10.146 1.00 85.88 171 LEU A CA 1
ATOM 1331 C C . LEU A 1 171 ? 3.018 5.899 -10.440 1.00 85.88 171 LEU A C 1
ATOM 1333 O O . LEU A 1 171 ? 3.499 4.917 -9.879 1.00 85.88 171 LEU A O 1
ATOM 1337 N N . GLN A 1 172 ? 3.717 6.601 -11.325 1.00 87.75 172 GLN A N 1
ATOM 1338 C CA . GLN A 1 172 ? 5.109 6.305 -11.659 1.00 87.75 172 GLN A CA 1
ATOM 1339 C C . GLN A 1 172 ? 6.073 6.457 -10.467 1.00 87.75 172 GLN A C 1
ATOM 1341 O O . GLN A 1 172 ? 7.194 5.955 -10.529 1.00 87.75 172 GLN A O 1
ATOM 1346 N N . HIS A 1 173 ? 5.646 7.137 -9.398 1.00 88.44 173 HIS A N 1
ATOM 1347 C CA . HIS A 1 173 ? 6.430 7.376 -8.185 1.00 88.44 173 HIS A CA 1
ATOM 1348 C C . HIS A 1 173 ? 6.138 6.389 -7.060 1.00 88.44 173 HIS A C 1
ATOM 1350 O O . HIS A 1 173 ? 6.733 6.517 -5.997 1.00 88.44 173 HIS A O 1
ATOM 1356 N N . THR A 1 174 ? 5.243 5.423 -7.262 1.00 91.94 174 THR A N 1
ATOM 1357 C CA . THR A 1 174 ? 4.863 4.493 -6.204 1.00 91.94 174 THR A CA 1
ATOM 1358 C C . THR A 1 174 ? 5.076 3.044 -6.630 1.00 91.94 174 THR A C 1
ATOM 1360 O O . THR A 1 174 ? 4.939 2.660 -7.797 1.00 91.94 174 THR A O 1
ATOM 1363 N N . ALA A 1 175 ? 5.455 2.232 -5.657 1.00 94.69 175 ALA A N 1
ATOM 1364 C CA . ALA A 1 175 ? 5.536 0.787 -5.755 1.00 94.69 175 ALA A CA 1
ATOM 1365 C C . ALA A 1 175 ? 4.840 0.173 -4.540 1.00 94.69 175 ALA A C 1
ATOM 1367 O O . ALA A 1 175 ? 4.593 0.853 -3.548 1.00 94.69 175 ALA A O 1
ATOM 1368 N N . TYR A 1 176 ? 4.551 -1.117 -4.616 1.00 95.44 176 TYR A N 1
ATOM 1369 C CA . TYR A 1 176 ? 3.947 -1.871 -3.533 1.00 95.44 176 TYR A CA 1
ATOM 1370 C C . TYR A 1 176 ? 4.785 -3.093 -3.191 1.00 95.44 176 TYR A C 1
ATOM 1372 O O . TYR A 1 176 ? 5.206 -3.840 -4.079 1.00 95.44 176 TYR A O 1
ATOM 1380 N N . LEU A 1 177 ? 5.005 -3.295 -1.894 1.00 95.88 177 LEU A N 1
ATOM 1381 C CA . LEU A 1 177 ? 5.508 -4.540 -1.335 1.00 95.88 177 LEU A CA 1
ATOM 1382 C C . LEU A 1 177 ? 4.316 -5.389 -0.898 1.00 95.88 177 LEU A C 1
ATOM 1384 O O . LEU A 1 177 ? 3.693 -5.104 0.120 1.00 95.88 177 LEU A O 1
ATOM 1388 N N . ASN A 1 178 ? 4.009 -6.438 -1.654 1.00 95.50 178 ASN A N 1
ATOM 1389 C CA . ASN A 1 178 ? 2.957 -7.390 -1.309 1.00 95.50 178 ASN A CA 1
ATOM 1390 C C . ASN A 1 178 ? 3.560 -8.562 -0.534 1.00 95.50 178 ASN A C 1
ATOM 1392 O O . ASN A 1 178 ? 4.543 -9.144 -1.000 1.00 95.50 178 ASN A O 1
ATOM 1396 N N . LEU A 1 179 ? 2.936 -8.947 0.579 1.00 95.50 179 LEU A N 1
ATOM 1397 C CA . LEU A 1 179 ? 3.260 -10.142 1.357 1.00 95.50 179 LEU A CA 1
ATOM 1398 C C . LEU A 1 179 ? 2.247 -11.258 1.108 1.00 95.50 179 LEU A C 1
ATOM 1400 O O . LEU A 1 179 ? 1.040 -11.016 1.027 1.00 95.50 179 LEU A O 1
ATOM 1404 N N . TYR A 1 180 ? 2.754 -12.483 1.040 1.00 95.81 180 TYR A N 1
ATOM 1405 C CA . TYR A 1 180 ? 2.003 -13.697 0.761 1.00 95.81 180 TYR A CA 1
ATOM 1406 C C . TYR A 1 180 ? 2.377 -14.804 1.748 1.00 95.81 180 TYR A C 1
ATOM 1408 O O . TYR A 1 180 ? 3.531 -14.902 2.170 1.00 95.81 180 TYR A O 1
ATOM 1416 N N . GLU A 1 181 ? 1.410 -15.661 2.066 1.00 95.12 181 GLU A N 1
ATOM 1417 C CA . GLU A 1 181 ? 1.608 -16.825 2.943 1.00 95.12 181 GLU A CA 1
ATOM 1418 C C . GLU A 1 181 ? 2.402 -17.947 2.241 1.00 95.12 181 GLU A C 1
ATOM 1420 O O . GLU A 1 181 ? 3.127 -18.703 2.883 1.00 95.12 181 GLU A O 1
ATOM 1425 N N . ASP A 1 182 ? 2.297 -18.059 0.912 1.00 95.69 182 ASP A N 1
ATOM 1426 C CA . ASP A 1 182 ? 2.797 -19.206 0.149 1.00 95.69 182 ASP A CA 1
ATOM 1427 C C . ASP A 1 182 ? 3.860 -18.857 -0.908 1.00 95.69 182 ASP A C 1
ATOM 1429 O O . ASP A 1 182 ? 3.917 -17.753 -1.452 1.00 95.69 182 ASP A O 1
ATOM 1433 N N . ALA A 1 183 ? 4.673 -19.861 -1.257 1.00 96.25 183 ALA A N 1
ATOM 1434 C CA . ALA A 1 183 ? 5.784 -19.739 -2.202 1.00 96.25 183 ALA A CA 1
ATOM 1435 C C . ALA A 1 183 ? 5.370 -19.478 -3.659 1.00 96.25 183 ALA A C 1
ATOM 1437 O O . ALA A 1 183 ? 6.215 -19.142 -4.490 1.00 96.25 183 ALA A O 1
ATOM 1438 N N . GLU A 1 184 ? 4.094 -19.668 -3.995 1.00 95.31 184 GLU A N 1
ATOM 1439 C CA . GLU A 1 184 ? 3.544 -19.365 -5.315 1.00 95.31 184 GLU A CA 1
ATOM 1440 C C . GLU A 1 184 ? 2.960 -17.939 -5.365 1.00 95.31 184 GLU A C 1
ATOM 1442 O O . GLU A 1 184 ? 2.653 -17.439 -6.454 1.00 95.31 184 GLU A O 1
ATOM 1447 N N . CYS A 1 185 ? 2.891 -17.255 -4.214 1.00 95.25 185 CYS A N 1
ATOM 1448 C CA . CYS A 1 185 ? 2.269 -15.954 -4.002 1.00 95.25 185 CYS A CA 1
ATOM 1449 C C . CYS A 1 185 ? 0.802 -15.938 -4.461 1.00 95.25 185 CYS A C 1
ATOM 1451 O O . CYS A 1 185 ? 0.408 -15.122 -5.300 1.00 95.25 185 CYS A O 1
ATOM 1453 N N . LYS A 1 186 ? 0.005 -16.873 -3.933 1.00 92.38 186 LYS A N 1
ATOM 1454 C CA . LYS A 1 186 ? -1.425 -17.049 -4.227 1.00 92.38 186 LYS A CA 1
ATOM 1455 C C . LYS A 1 186 ? -2.354 -16.713 -3.063 1.00 92.38 186 LYS A C 1
ATOM 1457 O O . LYS A 1 186 ? -3.566 -16.718 -3.255 1.00 92.38 186 LYS A O 1
ATOM 1462 N N . GLU A 1 187 ? -1.824 -16.447 -1.878 1.00 92.19 187 GLU A N 1
ATOM 1463 C CA . GLU A 1 187 ? -2.575 -15.993 -0.711 1.00 92.19 187 GLU A CA 1
ATOM 1464 C C . GLU A 1 187 ? -1.958 -14.695 -0.186 1.00 92.19 187 GLU A C 1
ATOM 1466 O O . GLU A 1 187 ? -1.039 -14.704 0.630 1.00 92.19 187 GLU A O 1
ATOM 1471 N N . MET A 1 188 ? -2.442 -13.563 -0.703 1.00 92.19 188 MET A N 1
ATOM 1472 C CA . MET A 1 188 ? -1.998 -12.234 -0.278 1.00 92.19 188 MET A CA 1
ATOM 1473 C C . MET A 1 188 ? -2.519 -11.914 1.129 1.00 92.19 188 MET A C 1
ATOM 1475 O O . MET A 1 188 ? -3.717 -12.023 1.399 1.00 92.19 188 MET A O 1
ATOM 1479 N N . LEU A 1 189 ? -1.611 -11.501 2.014 1.00 91.31 189 LEU A N 1
ATOM 1480 C CA . LEU A 1 189 ? -1.922 -11.137 3.398 1.00 91.31 189 LEU A CA 1
ATOM 1481 C C . LEU A 1 189 ? -1.897 -9.625 3.597 1.00 91.31 189 LEU A C 1
ATOM 1483 O O . LEU A 1 189 ? -2.863 -9.059 4.111 1.00 91.31 189 LEU A O 1
ATOM 1487 N N . GLY A 1 190 ? -0.824 -8.976 3.142 1.00 91.00 190 GLY A N 1
ATOM 1488 C CA . GLY A 1 190 ? -0.563 -7.558 3.368 1.00 91.00 190 GLY A CA 1
ATOM 1489 C C . GLY A 1 190 ? 0.072 -6.882 2.159 1.00 91.00 190 GLY A C 1
ATOM 1490 O O . GLY A 1 190 ? 0.595 -7.537 1.257 1.00 91.00 190 GLY A O 1
ATOM 1491 N N . ILE A 1 191 ? -0.026 -5.561 2.125 1.00 94.19 191 ILE A N 1
ATOM 1492 C CA . ILE A 1 191 ? 0.559 -4.702 1.097 1.00 94.19 191 ILE A CA 1
ATOM 1493 C C . ILE A 1 191 ? 1.030 -3.425 1.780 1.00 94.19 191 ILE A C 1
ATOM 1495 O O . ILE A 1 191 ? 0.320 -2.907 2.635 1.00 94.19 191 ILE A O 1
ATOM 1499 N N . ASP A 1 192 ? 2.208 -2.929 1.432 1.00 93.69 192 ASP A N 1
ATOM 1500 C CA . ASP A 1 192 ? 2.677 -1.614 1.874 1.00 93.69 192 ASP A CA 1
ATOM 1501 C C . ASP A 1 192 ? 3.095 -0.782 0.675 1.00 93.69 192 ASP A C 1
ATOM 1503 O O . ASP A 1 192 ? 3.680 -1.297 -0.284 1.00 93.69 192 ASP A O 1
ATOM 1507 N N . GLY A 1 193 ? 2.752 0.499 0.726 1.00 93.25 193 GLY A N 1
ATOM 1508 C CA . GLY A 1 193 ? 3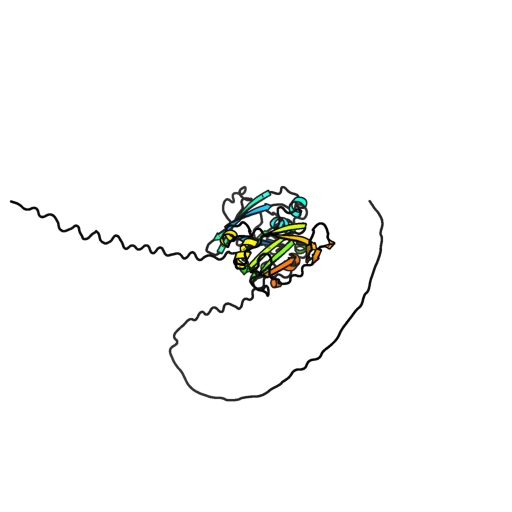.130 1.456 -0.295 1.00 93.25 193 GLY A CA 1
ATOM 1509 C C . GLY A 1 193 ? 4.567 1.910 -0.090 1.00 93.25 193 GLY A C 1
ATOM 1510 O O . GLY A 1 193 ? 5.045 2.085 1.026 1.00 93.25 193 GLY A O 1
ATOM 1511 N N . LEU A 1 194 ? 5.262 2.147 -1.191 1.00 93.19 194 LEU A N 1
ATOM 1512 C CA . LEU A 1 194 ? 6.612 2.671 -1.193 1.00 93.19 194 LEU A CA 1
ATOM 1513 C C . LEU A 1 194 ? 6.703 3.826 -2.187 1.00 93.19 194 LEU A C 1
ATOM 1515 O O . LEU A 1 194 ? 6.218 3.714 -3.314 1.00 93.19 194 LEU A O 1
ATOM 1519 N N . VAL A 1 195 ? 7.347 4.921 -1.786 1.00 91.50 195 VAL A N 1
ATOM 1520 C CA . VAL A 1 195 ? 7.496 6.126 -2.609 1.00 91.50 195 VAL A CA 1
ATOM 1521 C C . VAL A 1 195 ? 8.914 6.239 -3.146 1.00 91.50 195 VAL A C 1
ATOM 1523 O O . VAL A 1 195 ? 9.904 6.058 -2.441 1.00 91.50 195 VAL A O 1
ATOM 1526 N N . ALA A 1 196 ? 9.013 6.542 -4.432 1.00 88.38 196 ALA A N 1
ATOM 1527 C CA . ALA A 1 196 ? 10.272 6.707 -5.120 1.00 88.38 196 ALA A CA 1
ATOM 1528 C C . ALA A 1 196 ? 10.913 8.071 -4.818 1.00 88.38 196 ALA A C 1
ATOM 1530 O O . ALA A 1 196 ? 10.232 9.081 -4.658 1.00 88.38 196 ALA A O 1
ATOM 1531 N N . GLY A 1 197 ? 12.245 8.104 -4.778 1.00 82.81 197 GLY A N 1
ATOM 1532 C CA . GLY A 1 197 ? 13.017 9.262 -4.323 1.00 82.81 197 GLY A CA 1
ATOM 1533 C C . GLY A 1 197 ? 13.174 9.339 -2.800 1.00 82.81 197 GLY A C 1
ATOM 1534 O O . GLY A 1 197 ? 13.917 10.195 -2.326 1.00 82.81 197 GLY A O 1
ATOM 1535 N N . GLY A 1 198 ? 12.522 8.443 -2.053 1.00 81.00 198 GLY A N 1
ATOM 1536 C CA . GLY A 1 198 ? 12.691 8.250 -0.617 1.00 81.00 198 GLY A CA 1
ATOM 1537 C C . GLY A 1 198 ? 13.375 6.922 -0.281 1.00 81.00 198 GLY A C 1
ATOM 1538 O O . GLY A 1 198 ? 13.474 6.011 -1.109 1.00 81.00 198 GLY A O 1
ATOM 1539 N N . ALA A 1 199 ? 13.847 6.830 0.960 1.00 86.94 199 ALA A N 1
ATOM 1540 C CA . ALA A 1 199 ? 14.342 5.603 1.563 1.00 86.94 199 ALA A CA 1
ATOM 1541 C C . ALA A 1 199 ? 13.277 5.084 2.536 1.00 86.94 199 ALA A C 1
ATOM 1543 O O . ALA A 1 199 ? 13.025 5.713 3.563 1.00 86.94 199 ALA A O 1
ATOM 1544 N N . ARG A 1 200 ? 12.658 3.937 2.240 1.00 90.50 200 ARG A N 1
ATOM 1545 C CA . ARG A 1 200 ? 11.753 3.274 3.189 1.00 90.50 200 ARG A CA 1
ATOM 1546 C C . ARG A 1 200 ? 12.554 2.321 4.058 1.00 90.50 200 ARG A C 1
ATOM 1548 O O . ARG A 1 200 ? 13.136 1.374 3.539 1.00 90.50 200 ARG A O 1
ATOM 1555 N N . VAL A 1 201 ? 12.547 2.537 5.367 1.00 91.50 201 VAL A N 1
ATOM 1556 C CA . VAL A 1 201 ? 13.177 1.631 6.334 1.00 91.50 201 VAL A CA 1
ATOM 1557 C C . VAL A 1 201 ? 12.110 0.702 6.904 1.00 91.50 201 VAL A C 1
ATOM 1559 O O . VAL A 1 201 ? 11.171 1.172 7.537 1.00 91.50 201 VAL A O 1
ATOM 1562 N N . LEU A 1 202 ? 12.257 -0.603 6.683 1.00 93.94 202 LEU A N 1
ATOM 1563 C CA . LEU A 1 202 ? 11.394 -1.631 7.266 1.00 93.94 202 LEU A CA 1
ATOM 1564 C C . LEU A 1 202 ? 12.163 -2.409 8.333 1.00 93.94 202 LEU A C 1
ATOM 1566 O O . LEU A 1 202 ? 13.291 -2.849 8.093 1.00 93.94 202 LEU A O 1
ATOM 1570 N N . ALA A 1 203 ? 11.553 -2.575 9.502 1.00 94.94 203 ALA A N 1
ATOM 1571 C CA . ALA A 1 203 ? 12.104 -3.377 10.585 1.00 94.94 203 ALA A CA 1
ATOM 1572 C C . ALA A 1 203 ? 11.774 -4.863 10.389 1.00 94.94 203 ALA A C 1
ATOM 1574 O O . ALA A 1 203 ? 10.713 -5.216 9.875 1.00 94.94 203 ALA A O 1
ATOM 1575 N N . HIS A 1 204 ? 12.707 -5.733 10.770 1.00 96.94 204 HIS A N 1
ATOM 1576 C CA . HIS A 1 204 ? 12.571 -7.180 10.602 1.00 96.94 204 HIS A CA 1
ATOM 1577 C C . HIS A 1 204 ? 11.689 -7.778 11.690 1.00 96.94 204 HIS A C 1
ATOM 1579 O O . HIS A 1 204 ? 11.744 -7.332 12.832 1.00 96.94 204 HIS A O 1
ATOM 1585 N N . THR A 1 205 ? 10.945 -8.836 11.384 1.00 96.62 205 THR A N 1
ATOM 1586 C CA . THR A 1 205 ? 10.210 -9.617 12.394 1.00 96.62 205 THR A CA 1
ATOM 1587 C C . THR A 1 205 ? 10.977 -10.871 12.809 1.00 96.62 205 THR A C 1
ATOM 1589 O O . THR A 1 205 ? 11.829 -11.372 12.078 1.00 96.62 205 THR A O 1
ATOM 1592 N N . SER A 1 206 ? 10.642 -11.428 13.975 1.00 93.25 206 SER A N 1
ATOM 1593 C CA . SER A 1 206 ? 11.212 -12.702 14.438 1.00 93.25 206 SER A CA 1
ATOM 1594 C C . SER A 1 206 ? 10.811 -13.879 13.533 1.00 93.25 206 SER A C 1
ATOM 1596 O O . SER A 1 206 ? 9.674 -13.954 13.070 1.00 93.25 206 SER A O 1
ATOM 1598 N N . GLU A 1 207 ? 11.701 -14.866 13.367 1.00 93.31 207 GLU A N 1
ATOM 1599 C CA . GLU A 1 207 ? 11.412 -16.131 12.662 1.00 93.31 207 GLU A CA 1
ATOM 1600 C C . GLU A 1 207 ? 10.296 -16.960 13.325 1.00 93.31 207 GLU A C 1
ATOM 1602 O O . GLU A 1 207 ? 9.744 -17.869 12.709 1.00 93.31 207 GLU A O 1
ATOM 1607 N N . SER A 1 208 ? 9.972 -16.680 14.591 1.00 93.94 208 SER A N 1
ATOM 1608 C CA . SER A 1 208 ? 8.902 -17.373 15.315 1.00 93.94 208 SER A CA 1
ATOM 1609 C C . SER A 1 208 ? 7.495 -16.895 14.952 1.00 93.94 208 SER A C 1
ATOM 1611 O O . SER A 1 208 ? 6.536 -17.554 15.344 1.00 93.94 208 SER A O 1
ATOM 1613 N N . MET A 1 209 ? 7.366 -15.753 14.270 1.00 95.19 209 MET A N 1
ATOM 1614 C CA . MET A 1 209 ? 6.076 -15.185 13.877 1.00 95.19 209 MET A CA 1
ATOM 1615 C C . MET A 1 209 ? 5.558 -15.859 12.610 1.00 95.19 209 MET A C 1
ATOM 1617 O O . MET A 1 209 ? 6.305 -16.077 11.656 1.00 95.19 209 MET A O 1
ATOM 1621 N N . THR A 1 210 ? 4.262 -16.142 12.563 1.00 95.62 210 THR A N 1
ATOM 1622 C CA . THR A 1 210 ? 3.584 -16.539 11.322 1.00 95.62 210 THR A CA 1
ATOM 1623 C C . THR A 1 210 ? 3.565 -15.377 10.326 1.00 95.62 210 THR A C 1
ATOM 1625 O O . THR A 1 210 ? 3.694 -14.214 10.719 1.00 95.62 210 THR A O 1
ATOM 1628 N N . CYS A 1 211 ? 3.383 -15.658 9.031 1.00 95.19 211 CYS A N 1
ATOM 1629 C CA . CYS A 1 211 ? 3.363 -14.583 8.039 1.00 95.19 211 CYS A CA 1
ATOM 1630 C C . CYS A 1 211 ? 2.194 -13.613 8.268 1.00 95.19 211 CYS A C 1
ATOM 1632 O O . CYS A 1 211 ? 2.341 -12.396 8.152 1.00 95.19 211 CYS A O 1
ATOM 1634 N N . ARG A 1 212 ? 1.039 -14.140 8.685 1.00 91.94 212 ARG A N 1
ATOM 1635 C CA . ARG A 1 212 ? -0.124 -13.337 9.074 1.00 91.94 212 ARG A CA 1
ATOM 1636 C C . ARG A 1 212 ? 0.183 -12.375 10.222 1.00 91.94 212 ARG A C 1
ATOM 1638 O O . ARG A 1 212 ? -0.164 -11.202 10.126 1.00 91.94 212 ARG A O 1
ATOM 1645 N N . GLU A 1 213 ? 0.857 -12.833 11.272 1.00 93.38 213 GLU A N 1
ATOM 1646 C CA . GLU A 1 213 ? 1.278 -11.964 12.381 1.00 93.38 213 GLU A CA 1
ATOM 1647 C C . GLU A 1 213 ? 2.286 -10.912 11.902 1.00 93.38 213 GLU A C 1
ATOM 1649 O O . GLU A 1 213 ? 2.104 -9.721 12.150 1.00 93.38 213 GLU A O 1
ATOM 1654 N N . ALA A 1 214 ? 3.296 -11.325 11.130 1.00 94.56 214 ALA A N 1
ATOM 1655 C CA . ALA A 1 214 ? 4.301 -10.431 10.556 1.00 94.56 214 ALA A CA 1
ATOM 1656 C C . ALA A 1 214 ? 3.695 -9.348 9.644 1.00 94.56 214 ALA A C 1
ATOM 1658 O O . ALA A 1 214 ? 4.156 -8.208 9.644 1.00 94.56 214 ALA A O 1
ATOM 1659 N N . SER A 1 215 ? 2.615 -9.661 8.920 1.00 92.75 215 SER A N 1
ATOM 1660 C CA . SER A 1 215 ? 1.924 -8.701 8.052 1.00 92.75 215 SER A CA 1
ATOM 1661 C C . SER A 1 215 ? 1.270 -7.540 8.812 1.00 92.75 215 SER A C 1
ATOM 1663 O O . SER A 1 215 ? 1.082 -6.475 8.231 1.00 92.75 215 SER A O 1
ATOM 1665 N N . SER A 1 216 ? 0.982 -7.702 10.110 1.00 90.94 216 SER A N 1
ATOM 1666 C CA . SER A 1 216 ? 0.520 -6.587 10.952 1.00 90.94 216 SER A CA 1
ATOM 1667 C C . SER A 1 216 ? 1.643 -5.583 11.239 1.00 90.94 216 SER A C 1
ATOM 1669 O O . SER A 1 216 ? 1.421 -4.380 11.154 1.00 90.94 216 SER A O 1
ATOM 1671 N N . CYS A 1 217 ? 2.872 -6.068 11.449 1.00 93.50 217 CYS A N 1
ATOM 1672 C CA . CYS A 1 217 ? 4.063 -5.235 11.624 1.00 93.50 217 CYS A CA 1
ATOM 1673 C C . CYS A 1 217 ? 4.486 -4.491 10.354 1.00 93.50 217 CYS A C 1
ATOM 1675 O O . CYS A 1 217 ? 5.192 -3.490 10.443 1.00 93.50 217 CYS A O 1
ATOM 1677 N N . LEU A 1 218 ? 4.080 -4.974 9.173 1.00 92.75 218 LEU A N 1
ATOM 1678 C CA . LEU A 1 218 ? 4.281 -4.237 7.927 1.00 92.75 218 LEU A CA 1
ATOM 1679 C C . LEU A 1 218 ? 3.433 -2.953 7.889 1.00 92.75 218 LEU A C 1
ATOM 1681 O O . LEU A 1 218 ? 3.893 -1.945 7.364 1.00 92.75 218 LEU A O 1
ATOM 1685 N N . ALA A 1 219 ? 2.211 -2.992 8.428 1.00 87.88 219 ALA A N 1
ATOM 1686 C CA . ALA A 1 219 ? 1.311 -1.842 8.443 1.00 87.88 219 ALA A CA 1
ATOM 1687 C C . ALA A 1 219 ? 1.698 -0.819 9.527 1.00 87.88 219 ALA A C 1
ATOM 1689 O O . ALA A 1 219 ? 1.778 0.372 9.232 1.00 87.88 219 ALA A O 1
ATOM 1690 N N . ASP A 1 220 ? 1.998 -1.283 10.744 1.00 89.06 220 ASP A N 1
ATOM 1691 C CA . ASP A 1 220 ? 2.558 -0.454 11.815 1.00 89.06 220 ASP A CA 1
ATOM 1692 C C . ASP A 1 220 ? 3.563 -1.258 12.651 1.00 89.06 220 ASP A C 1
ATOM 1694 O O . ASP A 1 220 ? 3.207 -2.103 13.477 1.00 89.06 220 ASP A O 1
ATOM 1698 N N . SER A 1 221 ? 4.854 -0.978 12.458 1.00 91.88 221 SER A N 1
ATOM 1699 C CA . SER A 1 221 ? 5.933 -1.661 13.178 1.00 91.88 221 SER A CA 1
ATOM 1700 C C . SER A 1 221 ? 5.970 -1.335 14.674 1.00 91.88 221 SER A C 1
ATOM 1702 O O . SER A 1 221 ? 6.612 -2.060 15.430 1.00 91.88 221 SER A O 1
ATOM 1704 N N . ASN A 1 222 ? 5.327 -0.240 15.094 1.00 91.00 222 ASN A N 1
ATOM 1705 C CA . ASN A 1 222 ? 5.224 0.186 16.492 1.00 91.00 222 ASN A CA 1
ATOM 1706 C C . ASN A 1 222 ? 3.793 0.026 17.036 1.00 91.00 222 ASN A C 1
ATOM 1708 O O . ASN A 1 222 ? 3.494 0.483 18.141 1.00 91.00 222 ASN A O 1
ATOM 1712 N N . GLY A 1 223 ? 2.903 -0.589 16.255 1.00 88.12 223 GLY A N 1
ATOM 1713 C CA . GLY A 1 223 ? 1.507 -0.777 16.607 1.00 88.12 223 GLY A CA 1
ATOM 1714 C C . GLY A 1 223 ? 1.348 -1.814 17.713 1.00 88.12 223 GLY A C 1
ATOM 1715 O O . GLY A 1 223 ? 2.064 -2.819 17.762 1.00 88.12 223 GLY A O 1
ATOM 1716 N N . ALA A 1 224 ? 0.358 -1.615 18.587 1.00 90.06 224 ALA A N 1
ATOM 1717 C CA . ALA A 1 224 ? 0.080 -2.532 19.697 1.00 90.06 224 ALA A CA 1
ATOM 1718 C C . ALA A 1 224 ? -0.184 -3.971 19.213 1.00 90.06 224 ALA A C 1
ATOM 1720 O O . ALA A 1 224 ? 0.161 -4.936 19.897 1.00 90.06 224 ALA A O 1
ATOM 1721 N N . THR A 1 225 ? -0.761 -4.119 18.015 1.00 89.00 225 THR A N 1
ATOM 1722 C CA . THR A 1 225 ? -0.981 -5.421 17.379 1.00 89.00 225 THR A CA 1
ATOM 1723 C C . THR A 1 225 ? 0.347 -6.103 17.053 1.00 89.00 225 THR A C 1
ATOM 1725 O O . THR A 1 225 ? 0.557 -7.243 17.467 1.00 89.00 225 THR A O 1
ATOM 1728 N N . CYS A 1 226 ? 1.272 -5.401 16.391 1.00 92.50 226 CYS A N 1
ATOM 1729 C CA . CYS A 1 226 ? 2.605 -5.922 16.092 1.00 92.50 226 CYS A CA 1
ATOM 1730 C C . CYS A 1 226 ? 3.365 -6.300 17.376 1.00 92.50 226 CYS A C 1
ATOM 1732 O O . CYS A 1 226 ? 3.902 -7.405 17.483 1.00 92.50 226 CYS A O 1
ATOM 1734 N N . GLU A 1 227 ? 3.346 -5.427 18.391 1.00 92.69 227 GLU A N 1
ATOM 1735 C CA . GLU A 1 227 ? 3.974 -5.689 19.693 1.00 92.69 227 GLU A CA 1
ATOM 1736 C C . GLU A 1 227 ? 3.411 -6.951 20.366 1.00 92.69 227 GLU A C 1
ATOM 1738 O O . GLU A 1 227 ? 4.169 -7.745 20.932 1.00 92.69 227 GLU A O 1
ATOM 1743 N N . SER A 1 228 ? 2.096 -7.183 20.265 1.00 91.94 228 SER A N 1
ATOM 1744 C CA . SER A 1 228 ? 1.439 -8.353 20.862 1.00 91.94 228 SER A CA 1
ATOM 1745 C C . SER A 1 228 ? 1.898 -9.690 20.266 1.00 91.94 228 SER A C 1
ATOM 1747 O O . SER A 1 228 ? 1.885 -10.705 20.965 1.00 91.9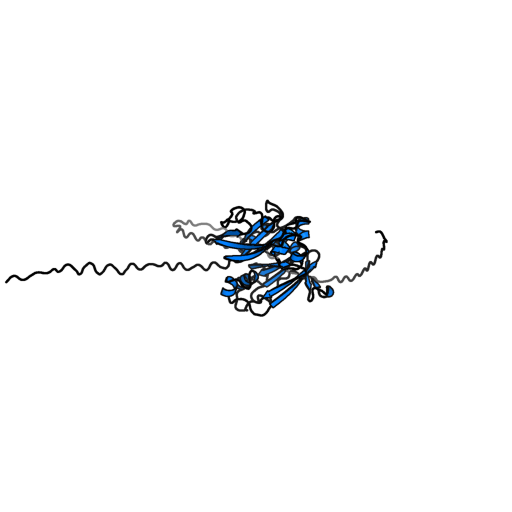4 228 SER A O 1
ATOM 1749 N N . PHE A 1 229 ? 2.377 -9.687 19.017 1.00 91.81 229 PHE A N 1
ATOM 1750 C CA . PHE A 1 229 ? 2.921 -10.868 18.339 1.00 91.81 229 PHE A CA 1
ATOM 1751 C C . PHE A 1 229 ? 4.438 -11.042 18.508 1.00 91.81 229 PHE A C 1
ATOM 1753 O O . PHE A 1 229 ? 5.030 -11.950 17.925 1.00 91.81 229 PHE A O 1
ATOM 1760 N N . GLY A 1 230 ? 5.076 -10.205 19.330 1.00 92.31 230 GLY A N 1
ATOM 1761 C CA . GLY A 1 230 ? 6.515 -10.246 19.597 1.00 92.31 230 GLY A CA 1
ATOM 1762 C C . GLY A 1 230 ? 7.297 -9.068 19.017 1.00 92.31 230 GLY A C 1
ATOM 1763 O O . GLY A 1 230 ? 8.485 -8.951 19.316 1.00 92.31 230 GLY A O 1
ATOM 1764 N N . GLY A 1 231 ? 6.637 -8.185 18.261 1.00 92.19 231 GLY A N 1
ATOM 1765 C CA . GLY A 1 231 ? 7.214 -6.955 17.730 1.00 92.19 231 GLY A CA 1
ATOM 1766 C C . GLY A 1 231 ? 8.238 -7.163 16.614 1.00 92.19 231 GLY A C 1
ATOM 1767 O O . GLY A 1 231 ? 8.385 -8.242 16.034 1.00 92.19 231 GLY A O 1
ATOM 1768 N N . VAL A 1 232 ? 8.962 -6.087 16.319 1.00 95.44 232 VAL A N 1
ATOM 1769 C CA . VAL A 1 232 ? 10.082 -6.075 15.375 1.00 95.44 232 VAL A CA 1
ATOM 1770 C C . VAL A 1 232 ? 11.423 -6.189 16.104 1.00 95.44 232 VAL A C 1
ATOM 1772 O O . VAL A 1 232 ? 11.536 -5.934 17.303 1.00 95.44 232 VAL A O 1
ATOM 1775 N N . THR A 1 233 ? 12.457 -6.596 15.380 1.00 95.25 233 THR A N 1
ATOM 1776 C CA . THR A 1 233 ? 13.844 -6.622 15.851 1.00 95.25 233 THR A CA 1
ATOM 1777 C C . THR A 1 233 ? 14.541 -5.288 15.559 1.00 95.25 233 THR A C 1
ATOM 1779 O O . THR A 1 233 ? 14.028 -4.458 14.811 1.00 95.25 233 THR A O 1
ATOM 1782 N N . ASP A 1 234 ? 15.746 -5.099 16.104 1.00 94.12 234 ASP A N 1
ATOM 1783 C CA . ASP A 1 234 ? 16.580 -3.928 15.795 1.00 94.12 234 ASP A CA 1
ATOM 1784 C C . ASP A 1 234 ? 17.150 -3.958 14.356 1.00 94.12 234 ASP A C 1
ATOM 1786 O O . ASP A 1 234 ? 17.707 -2.962 13.883 1.00 94.12 234 ASP A O 1
ATOM 1790 N N . GLU A 1 235 ? 17.061 -5.098 13.657 1.00 95.44 235 GLU A N 1
ATOM 1791 C CA . GLU A 1 235 ? 17.509 -5.221 12.270 1.00 95.44 235 GLU A CA 1
ATOM 1792 C C . GLU A 1 235 ? 16.525 -4.529 11.324 1.00 95.44 235 GLU A C 1
ATOM 1794 O O . GLU A 1 235 ? 15.304 -4.655 11.439 1.00 95.44 235 GLU A O 1
ATOM 1799 N N . THR A 1 236 ? 17.067 -3.783 10.363 1.00 95.88 236 THR A N 1
ATOM 1800 C CA . THR A 1 236 ? 16.278 -3.021 9.394 1.00 95.88 236 THR A CA 1
ATOM 1801 C C . THR A 1 236 ? 16.789 -3.241 7.977 1.00 95.88 236 THR A C 1
ATOM 1803 O O . THR A 1 236 ? 17.957 -3.558 7.739 1.00 95.88 236 THR A O 1
ATOM 1806 N N . THR A 1 237 ? 15.903 -3.076 7.002 1.00 94.19 237 THR A N 1
ATOM 1807 C CA . THR A 1 237 ? 16.250 -3.043 5.583 1.00 94.19 237 THR A CA 1
ATOM 1808 C C . THR A 1 237 ? 15.687 -1.789 4.951 1.00 94.19 237 THR A C 1
ATOM 1810 O O . THR A 1 237 ? 14.520 -1.453 5.136 1.00 94.19 237 THR A O 1
ATOM 1813 N N . THR A 1 238 ? 16.537 -1.113 4.187 1.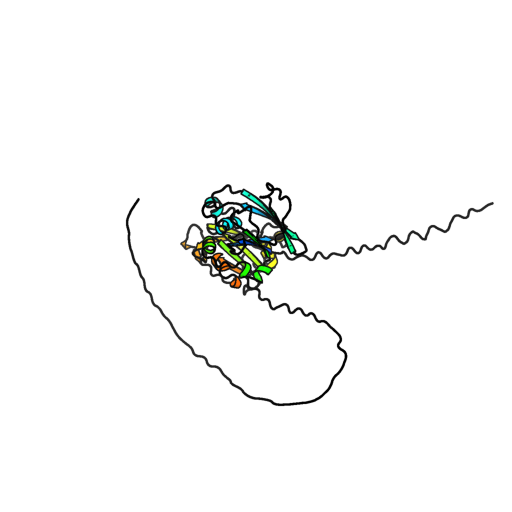00 93.69 238 THR A N 1
ATOM 1814 C CA . THR A 1 238 ? 16.174 0.104 3.473 1.00 93.69 238 THR A CA 1
ATOM 1815 C C . THR A 1 238 ? 15.870 -0.217 2.017 1.00 93.69 238 THR A C 1
ATOM 1817 O O . THR A 1 238 ? 16.720 -0.751 1.307 1.00 93.69 238 THR A O 1
ATOM 1820 N N . TYR A 1 239 ? 14.677 0.149 1.561 1.00 91.25 239 TYR A N 1
ATOM 1821 C CA . TYR A 1 239 ? 14.314 0.174 0.151 1.00 91.25 239 TYR A CA 1
ATOM 1822 C C . TYR A 1 239 ? 14.535 1.575 -0.407 1.00 91.25 239 TYR A C 1
ATOM 1824 O O . TYR A 1 239 ? 13.840 2.523 -0.048 1.00 91.25 239 TYR A O 1
ATOM 1832 N N . ASN A 1 240 ? 15.496 1.679 -1.315 1.00 91.44 240 ASN A N 1
ATOM 1833 C CA . ASN A 1 240 ? 15.794 2.885 -2.072 1.00 91.44 240 ASN A CA 1
ATOM 1834 C C . ASN A 1 240 ? 15.150 2.749 -3.451 1.00 91.44 240 ASN A C 1
ATOM 1836 O O . ASN A 1 240 ? 15.672 2.053 -4.326 1.00 91.44 240 ASN A O 1
ATOM 1840 N N . LEU A 1 241 ? 13.990 3.377 -3.627 1.00 90.19 241 LEU A N 1
ATOM 1841 C CA . LEU A 1 241 ? 13.226 3.278 -4.864 1.00 90.19 241 LEU A CA 1
ATOM 1842 C C . LEU A 1 241 ? 13.457 4.473 -5.766 1.00 90.19 241 LEU A C 1
ATOM 1844 O O . LEU A 1 241 ? 13.488 5.622 -5.325 1.00 90.19 241 LEU A O 1
ATOM 1848 N N . LYS A 1 242 ? 13.515 4.202 -7.065 1.00 86.94 242 LYS A N 1
ATOM 1849 C CA . LYS A 1 242 ? 13.555 5.233 -8.098 1.00 86.94 242 LYS A CA 1
ATOM 1850 C C . LYS A 1 242 ? 12.430 5.015 -9.109 1.00 86.94 242 LYS A C 1
ATOM 1852 O O . LYS A 1 242 ? 12.165 3.862 -9.462 1.00 86.94 242 LYS A O 1
ATOM 1857 N N . PRO A 1 243 ? 11.764 6.083 -9.592 1.00 72.75 243 PRO A N 1
ATOM 1858 C CA . PRO A 1 243 ? 10.732 5.916 -10.599 1.00 72.75 243 PRO A CA 1
ATOM 1859 C C . PRO A 1 243 ? 11.377 5.469 -11.915 1.00 72.75 243 PRO A C 1
ATOM 1861 O O . PRO A 1 243 ? 12.405 6.002 -12.339 1.00 72.75 243 PRO A O 1
ATOM 1864 N N . SER A 1 244 ? 10.763 4.501 -12.582 1.00 76.88 244 SER A N 1
ATOM 1865 C CA . SER A 1 244 ? 11.087 4.123 -13.955 1.00 76.88 244 SER A CA 1
ATOM 1866 C C . SER A 1 244 ? 9.803 3.726 -14.658 1.00 76.88 244 SER A C 1
ATOM 1868 O O . SER A 1 244 ? 8.912 3.170 -14.028 1.00 76.88 244 SER A O 1
ATOM 1870 N N . MET A 1 245 ? 9.690 4.053 -15.946 1.00 72.75 245 MET A N 1
ATOM 1871 C CA . MET A 1 245 ? 8.480 3.935 -16.773 1.00 72.75 245 MET A CA 1
ATOM 1872 C C . MET A 1 245 ? 7.749 2.587 -16.598 1.00 72.75 245 MET A C 1
ATOM 1874 O O . MET A 1 245 ? 8.007 1.634 -17.331 1.00 72.75 245 MET A O 1
ATOM 1878 N N . GLY A 1 246 ? 6.829 2.514 -15.633 1.00 75.94 246 GLY A N 1
ATOM 1879 C CA . GLY A 1 246 ? 6.062 1.307 -15.320 1.00 75.94 246 GLY A CA 1
ATOM 1880 C C . GLY A 1 246 ? 6.824 0.188 -14.599 1.00 75.94 246 GLY A C 1
ATOM 1881 O O . GLY A 1 246 ? 6.331 -0.933 -14.582 1.00 75.94 246 GLY A O 1
ATOM 1882 N N . LYS A 1 247 ? 8.013 0.442 -14.034 1.00 87.19 247 LYS A N 1
ATOM 1883 C CA . LYS A 1 247 ? 8.811 -0.560 -13.305 1.00 87.19 247 LYS A CA 1
ATOM 1884 C C . LYS A 1 247 ? 9.340 -0.017 -11.982 1.00 87.19 247 LYS A C 1
ATOM 1886 O O . LYS A 1 247 ? 9.805 1.119 -11.915 1.00 87.19 247 LYS A O 1
ATOM 1891 N N . ALA A 1 248 ? 9.348 -0.865 -10.956 1.00 87.88 248 ALA A N 1
ATOM 1892 C CA . ALA A 1 248 ? 10.040 -0.576 -9.707 1.00 87.88 248 ALA A CA 1
ATOM 1893 C C . ALA A 1 248 ? 11.551 -0.767 -9.910 1.00 87.88 248 ALA A C 1
ATOM 1895 O O . ALA A 1 248 ? 11.986 -1.804 -10.417 1.00 87.88 248 ALA A O 1
ATOM 1896 N N . MET A 1 249 ? 12.348 0.229 -9.527 1.00 92.12 249 MET A N 1
ATOM 1897 C CA . MET A 1 249 ? 13.809 0.147 -9.538 1.00 92.12 249 MET A CA 1
ATOM 1898 C C . MET A 1 249 ? 14.318 0.203 -8.107 1.00 92.12 249 MET A C 1
ATOM 1900 O O . MET A 1 249 ? 13.996 1.159 -7.402 1.00 92.12 249 MET A O 1
ATOM 1904 N N . LEU A 1 250 ? 15.131 -0.773 -7.709 1.00 91.38 250 LEU A N 1
ATOM 1905 C CA . LEU A 1 250 ? 15.873 -0.711 -6.452 1.00 91.38 250 LEU A CA 1
ATOM 1906 C C . LEU A 1 250 ? 17.302 -0.283 -6.717 1.00 91.38 250 LEU A C 1
ATOM 1908 O O . LEU A 1 250 ? 17.944 -0.808 -7.624 1.00 91.38 250 LEU A O 1
ATOM 1912 N N . CYS A 1 251 ? 17.773 0.669 -5.925 1.00 92.62 251 CYS A N 1
ATOM 1913 C CA . CYS A 1 251 ? 19.115 1.222 -6.014 1.00 92.62 251 CYS A CA 1
ATOM 1914 C C . CYS A 1 251 ? 19.874 0.923 -4.719 1.00 92.62 251 CYS A C 1
ATOM 1916 O O . CYS A 1 251 ? 19.299 0.998 -3.638 1.00 92.62 251 CYS A O 1
ATOM 1918 N N . ASP A 1 252 ? 21.168 0.630 -4.795 1.00 92.00 252 ASP A N 1
ATOM 1919 C CA . ASP A 1 252 ? 21.985 0.582 -3.575 1.00 92.00 252 ASP A CA 1
ATOM 1920 C C . ASP A 1 252 ? 22.186 2.002 -3.016 1.00 92.00 252 ASP A C 1
ATOM 1922 O O . ASP A 1 252 ? 22.173 2.207 -1.802 1.00 92.00 252 ASP A O 1
ATOM 1926 N N . ASP A 1 253 ? 22.295 2.989 -3.912 1.00 89.81 253 ASP A N 1
ATOM 1927 C CA . ASP A 1 253 ? 22.443 4.411 -3.606 1.00 89.81 253 ASP A CA 1
ATOM 1928 C C . ASP A 1 253 ? 21.482 5.245 -4.473 1.00 89.81 253 ASP A C 1
ATOM 1930 O O . ASP A 1 253 ? 21.481 5.138 -5.701 1.00 89.81 253 ASP A O 1
ATOM 1934 N N . LEU A 1 254 ? 20.651 6.086 -3.845 1.00 88.12 254 LEU A N 1
ATOM 1935 C CA . LEU A 1 254 ? 19.713 6.969 -4.551 1.00 88.12 254 LEU A CA 1
ATOM 1936 C C . LEU A 1 254 ? 20.425 8.070 -5.358 1.00 88.12 254 LEU A C 1
ATOM 1938 O O . LEU A 1 254 ? 19.842 8.589 -6.316 1.00 88.12 254 LEU A O 1
ATOM 1942 N N . GLU A 1 255 ? 21.665 8.419 -4.999 1.00 89.81 255 GLU A N 1
ATOM 1943 C CA . GLU A 1 255 ? 22.469 9.433 -5.691 1.00 89.81 255 GLU A CA 1
ATOM 1944 C C . GLU A 1 255 ? 23.189 8.878 -6.938 1.00 89.81 255 GLU A C 1
ATOM 1946 O O . GLU A 1 255 ? 23.503 9.646 -7.852 1.00 89.81 255 GLU A O 1
ATOM 1951 N N . ASP A 1 256 ? 23.404 7.558 -7.027 1.00 91.50 256 ASP A N 1
ATOM 1952 C CA . ASP A 1 256 ? 24.075 6.892 -8.153 1.00 91.50 256 ASP A CA 1
ATOM 1953 C C . ASP A 1 256 ? 23.116 5.981 -8.937 1.00 91.50 256 ASP A C 1
ATOM 1955 O O . ASP A 1 256 ? 22.906 4.809 -8.611 1.00 91.50 256 ASP A O 1
ATOM 1959 N N . GLU A 1 257 ? 22.583 6.504 -10.049 1.00 88.56 257 GLU A N 1
ATOM 1960 C CA . GLU A 1 257 ? 21.635 5.780 -10.911 1.00 88.56 257 GLU A CA 1
ATOM 1961 C C . GLU A 1 257 ? 22.195 4.474 -11.483 1.00 88.56 257 GLU A C 1
ATOM 1963 O O . GLU A 1 257 ? 21.426 3.596 -11.874 1.00 88.56 257 GLU A O 1
ATOM 1968 N N . SER A 1 258 ? 23.522 4.336 -11.563 1.00 92.94 258 SER A N 1
ATOM 1969 C CA . SER A 1 258 ? 24.148 3.128 -12.101 1.00 92.94 258 SER A CA 1
ATOM 1970 C C . SER A 1 258 ? 23.992 1.916 -11.180 1.00 92.94 258 SER A C 1
ATOM 1972 O O . SER A 1 258 ? 24.142 0.784 -11.642 1.00 92.94 258 SER A O 1
ATOM 1974 N N . THR A 1 259 ? 23.635 2.145 -9.911 1.00 94.75 259 THR A N 1
ATOM 1975 C CA . THR A 1 259 ? 23.319 1.095 -8.933 1.00 94.75 259 THR A CA 1
ATOM 1976 C C . THR A 1 259 ? 21.877 0.599 -9.031 1.00 94.75 259 THR A C 1
ATOM 1978 O O . THR A 1 259 ? 21.529 -0.406 -8.416 1.00 94.75 259 THR A O 1
ATOM 1981 N N . CYS A 1 260 ? 21.024 1.278 -9.803 1.00 93.94 260 CYS A N 1
ATOM 1982 C CA . CYS A 1 260 ? 19.615 0.938 -9.898 1.00 93.94 260 CYS A CA 1
ATOM 1983 C C . CYS A 1 260 ? 19.383 -0.253 -10.837 1.00 93.94 260 CYS A C 1
ATOM 1985 O O . CYS A 1 260 ? 19.728 -0.213 -12.021 1.00 93.94 260 CYS A O 1
ATOM 1987 N N . ALA A 1 261 ? 18.704 -1.282 -10.338 1.00 94.38 261 ALA A N 1
ATOM 1988 C CA . ALA A 1 261 ? 18.274 -2.435 -11.117 1.00 94.38 261 ALA A CA 1
ATOM 1989 C C . ALA A 1 261 ? 16.740 -2.538 -11.144 1.00 94.38 261 ALA A C 1
ATOM 1991 O O . ALA A 1 261 ? 16.088 -2.271 -10.129 1.00 94.38 261 ALA A O 1
ATOM 1992 N N . PRO A 1 262 ? 16.139 -2.924 -12.288 1.00 91.38 262 PRO A N 1
ATOM 1993 C CA . PRO A 1 262 ? 14.714 -3.213 -12.331 1.00 91.38 262 PRO A CA 1
ATOM 1994 C C . PRO A 1 262 ? 14.416 -4.426 -11.457 1.00 91.38 262 PRO A C 1
ATOM 1996 O O . PRO A 1 262 ? 15.122 -5.435 -11.514 1.00 91.38 262 PRO A O 1
ATOM 1999 N N . VAL A 1 263 ? 13.348 -4.329 -10.676 1.00 90.25 263 VAL A N 1
ATOM 2000 C CA . VAL A 1 263 ? 12.843 -5.453 -9.900 1.00 90.25 263 VAL A CA 1
ATOM 2001 C C . VAL A 1 263 ? 11.824 -6.192 -10.738 1.00 90.25 263 VAL A C 1
ATOM 2003 O O . VAL A 1 263 ? 10.787 -5.650 -11.109 1.00 90.25 263 VAL A O 1
ATOM 2006 N N . GLU A 1 264 ? 12.137 -7.442 -11.048 1.00 90.44 264 GLU A N 1
ATOM 2007 C CA . GLU A 1 264 ? 11.154 -8.349 -11.618 1.00 90.44 264 GLU A CA 1
ATOM 2008 C C . GLU A 1 264 ? 10.190 -8.773 -10.496 1.00 90.44 264 GLU A C 1
ATOM 2010 O O . GLU A 1 264 ? 10.665 -9.146 -9.415 1.00 90.44 264 GLU A O 1
ATOM 2015 N N . PRO A 1 265 ? 8.862 -8.758 -10.719 1.00 87.00 265 PRO A N 1
ATOM 2016 C CA . PRO A 1 265 ? 7.852 -9.038 -9.693 1.00 87.00 265 PRO A CA 1
ATOM 2017 C C . PRO A 1 265 ? 7.739 -10.544 -9.382 1.00 87.00 265 PRO A C 1
ATOM 2019 O O . PRO A 1 265 ? 6.667 -11.150 -9.400 1.00 87.00 265 PRO A O 1
ATOM 2022 N N . THR A 1 266 ?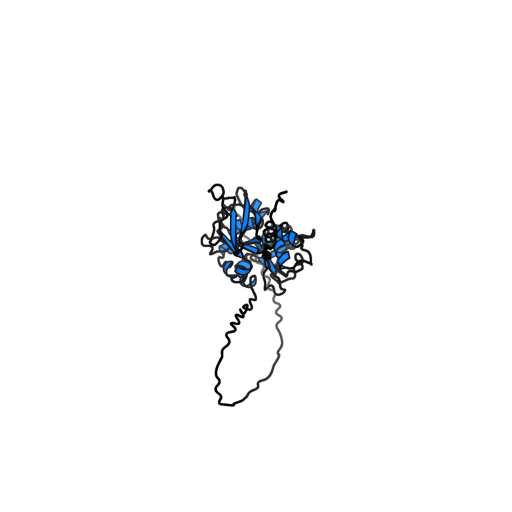 8.878 -11.180 -9.133 1.00 93.75 266 THR A N 1
ATOM 2023 C CA . THR A 1 266 ? 9.004 -12.598 -8.805 1.00 93.75 266 THR A CA 1
ATOM 2024 C C . THR A 1 266 ? 8.650 -12.851 -7.346 1.00 93.75 266 THR A C 1
ATOM 2026 O O . THR A 1 266 ? 8.968 -12.049 -6.472 1.00 93.75 266 THR A O 1
ATOM 2029 N N . CYS A 1 267 ? 7.976 -13.975 -7.088 1.00 96.56 267 CYS A N 1
ATOM 2030 C CA . CYS A 1 267 ? 7.697 -14.429 -5.731 1.00 96.56 267 CYS A CA 1
ATOM 2031 C C . CYS A 1 267 ? 8.996 -14.923 -5.090 1.00 96.56 267 CYS A C 1
ATOM 2033 O O . CYS A 1 267 ? 9.600 -15.877 -5.586 1.00 96.56 267 CYS A O 1
ATOM 2035 N N . VAL A 1 268 ? 9.432 -14.275 -4.014 1.00 96.94 268 VAL A N 1
ATOM 2036 C CA . VAL A 1 268 ? 10.653 -14.638 -3.285 1.00 96.94 268 VAL A CA 1
ATOM 2037 C C . VAL A 1 268 ? 10.368 -14.699 -1.794 1.00 96.94 268 VAL A C 1
ATOM 2039 O O . VAL A 1 268 ? 9.499 -13.985 -1.306 1.00 96.94 268 VAL A O 1
ATOM 2042 N N . GLN A 1 269 ? 11.088 -15.544 -1.056 1.00 97.69 269 GLN A N 1
ATOM 2043 C CA . GLN A 1 269 ? 10.997 -15.527 0.403 1.00 97.69 269 GLN A CA 1
ATOM 2044 C C . GLN A 1 269 ? 11.483 -14.168 0.921 1.00 97.69 269 GLN A C 1
ATOM 2046 O O . GLN A 1 269 ? 12.518 -13.668 0.471 1.00 97.69 269 GLN A O 1
ATOM 2051 N N . SER A 1 270 ? 10.726 -13.558 1.829 1.00 97.19 270 SER A N 1
ATOM 2052 C CA . SER A 1 270 ? 11.107 -12.280 2.418 1.00 97.19 270 SER A CA 1
ATOM 2053 C C . SER A 1 270 ? 12.261 -12.478 3.394 1.00 97.19 270 SER A C 1
ATOM 2055 O O . SER A 1 270 ? 12.248 -13.387 4.219 1.00 97.19 270 SER A O 1
ATOM 2057 N N . THR A 1 271 ? 13.266 -11.611 3.312 1.00 95.31 271 THR A N 1
ATOM 2058 C CA . THR A 1 271 ? 14.348 -11.557 4.303 1.00 95.31 271 THR A CA 1
ATOM 2059 C C . THR A 1 271 ? 13.992 -10.695 5.510 1.00 95.31 271 THR A C 1
ATOM 2061 O O . THR A 1 271 ? 14.688 -10.774 6.508 1.00 95.31 271 THR A O 1
ATOM 2064 N N . ILE A 1 272 ? 12.950 -9.862 5.404 1.00 96.06 272 ILE A N 1
ATOM 2065 C CA . ILE A 1 272 ? 12.496 -8.921 6.444 1.00 96.06 272 ILE A CA 1
ATOM 2066 C C . ILE A 1 272 ? 11.411 -9.574 7.298 1.00 96.06 272 ILE A C 1
ATOM 2068 O O . ILE A 1 272 ? 11.374 -9.402 8.513 1.00 96.06 272 ILE A O 1
ATOM 2072 N N . PHE A 1 273 ? 10.556 -10.368 6.650 1.00 96.62 273 PHE A N 1
ATOM 2073 C CA . PHE A 1 273 ? 9.498 -11.152 7.271 1.00 96.62 273 PHE A CA 1
ATOM 2074 C C . PHE A 1 273 ? 9.752 -12.634 6.961 1.00 96.62 273 PHE A C 1
ATOM 2076 O O . PHE A 1 273 ? 9.167 -13.157 6.015 1.00 96.62 273 PHE A O 1
ATOM 2083 N N . PRO A 1 274 ? 10.652 -13.330 7.684 1.00 96.31 274 PRO A N 1
ATOM 2084 C CA . PRO A 1 274 ? 11.196 -14.626 7.251 1.00 96.31 274 PRO A CA 1
ATOM 2085 C C . PRO A 1 274 ? 10.164 -15.735 6.998 1.00 96.31 274 PRO A C 1
ATOM 2087 O O . PRO A 1 274 ? 10.434 -16.674 6.242 1.00 96.31 274 PRO A O 1
ATOM 2090 N N . SER A 1 275 ? 8.988 -15.635 7.621 1.00 96.75 275 SER A N 1
ATOM 2091 C CA . SER A 1 275 ? 7.855 -16.547 7.442 1.00 96.75 275 SER A CA 1
ATOM 2092 C C . SER A 1 275 ? 6.992 -16.247 6.212 1.00 96.75 275 SER A C 1
ATOM 2094 O O . SER A 1 275 ? 6.127 -17.052 5.883 1.00 96.75 275 SER A O 1
ATOM 2096 N N . CYS A 1 276 ? 7.230 -15.132 5.520 1.00 97.88 276 CYS A N 1
ATOM 2097 C CA . CYS A 1 276 ? 6.468 -14.673 4.366 1.00 97.88 276 CYS A CA 1
ATOM 2098 C C . CYS A 1 276 ? 7.202 -14.851 3.038 1.00 97.88 276 CYS A C 1
ATOM 2100 O O . CYS A 1 276 ? 8.434 -14.866 2.949 1.00 97.88 276 CYS A O 1
ATOM 2102 N N . TYR A 1 277 ? 6.415 -14.837 1.968 1.00 97.75 277 TYR A N 1
ATOM 2103 C CA . TYR A 1 277 ? 6.874 -14.552 0.616 1.00 97.75 277 TYR A CA 1
ATOM 2104 C C . TYR A 1 277 ? 6.479 -13.134 0.221 1.00 97.75 277 TYR A C 1
ATOM 2106 O O . TYR A 1 277 ? 5.519 -12.577 0.746 1.00 97.75 277 TYR A O 1
ATOM 2114 N N . GLN A 1 278 ? 7.223 -12.524 -0.695 1.00 96.69 278 GLN A N 1
ATOM 2115 C CA . GLN A 1 278 ? 6.975 -11.157 -1.124 1.00 96.69 278 GLN A CA 1
ATOM 2116 C C . GLN A 1 278 ? 7.126 -10.966 -2.629 1.00 96.69 278 GLN A C 1
ATOM 2118 O O . GLN A 1 278 ? 7.876 -11.681 -3.300 1.00 96.69 278 GLN A O 1
ATOM 2123 N N . ARG A 1 279 ? 6.433 -9.947 -3.142 1.00 96.19 279 ARG A N 1
ATOM 2124 C CA . ARG A 1 279 ? 6.663 -9.355 -4.464 1.00 96.19 279 ARG A CA 1
ATOM 2125 C C . ARG A 1 279 ? 6.735 -7.845 -4.313 1.00 96.19 279 ARG A C 1
ATOM 2127 O O . ARG A 1 279 ? 5.880 -7.256 -3.661 1.00 96.19 279 ARG A O 1
ATOM 2134 N N . LEU A 1 280 ? 7.720 -7.235 -4.957 1.00 95.00 280 LEU A N 1
ATOM 2135 C CA . LEU A 1 280 ? 7.784 -5.791 -5.135 1.00 95.00 280 LEU A CA 1
ATOM 2136 C C . LEU A 1 280 ? 7.365 -5.471 -6.570 1.00 95.00 280 LEU A C 1
ATOM 2138 O O . LEU A 1 280 ? 7.905 -6.047 -7.514 1.00 95.00 280 LEU A O 1
ATOM 2142 N N . VAL A 1 281 ? 6.385 -4.588 -6.727 1.00 94.81 281 VAL A N 1
ATOM 2143 C CA . VAL A 1 281 ? 5.760 -4.288 -8.019 1.00 94.81 281 VAL A CA 1
ATOM 2144 C C . VAL A 1 281 ? 5.474 -2.795 -8.139 1.00 94.81 281 VAL A C 1
ATOM 2146 O O . VAL A 1 281 ? 5.145 -2.142 -7.153 1.00 94.81 281 VAL A O 1
ATOM 2149 N N . ALA A 1 282 ? 5.605 -2.229 -9.340 1.00 94.06 282 ALA A N 1
ATOM 2150 C CA . ALA A 1 282 ? 5.202 -0.845 -9.579 1.00 94.06 282 ALA A CA 1
ATOM 2151 C C . ALA A 1 282 ? 3.681 -0.693 -9.429 1.00 94.06 282 ALA A C 1
ATOM 2153 O O . ALA A 1 282 ? 2.924 -1.536 -9.912 1.00 94.06 282 ALA A O 1
ATOM 2154 N N . SER A 1 283 ? 3.210 0.410 -8.846 1.00 94.38 283 SER A N 1
ATOM 2155 C CA . SER A 1 283 ? 1.770 0.652 -8.667 1.00 94.38 283 SER A CA 1
ATOM 2156 C C . SER A 1 283 ? 0.999 0.632 -9.984 1.00 94.38 283 SER A C 1
ATOM 2158 O O . SER A 1 283 ? -0.088 0.067 -10.070 1.00 94.38 283 SER A O 1
ATOM 2160 N N . SER A 1 284 ? 1.594 1.193 -11.038 1.00 93.25 284 SER A N 1
ATOM 2161 C CA . SER A 1 284 ? 1.037 1.167 -12.393 1.00 93.25 284 SER A CA 1
ATOM 2162 C C . SER A 1 284 ? 0.831 -0.254 -12.929 1.00 93.25 284 SER A C 1
ATOM 2164 O O . SER A 1 284 ? -0.205 -0.529 -13.531 1.00 93.25 284 SER A O 1
ATOM 2166 N N . GLU A 1 285 ? 1.775 -1.167 -12.692 1.00 93.62 285 GLU A N 1
ATOM 2167 C CA . GLU A 1 285 ? 1.677 -2.570 -13.108 1.00 93.62 285 GLU A CA 1
ATOM 2168 C C . GLU A 1 285 ? 0.625 -3.322 -12.280 1.00 93.62 285 GLU A C 1
ATOM 2170 O O . GLU A 1 285 ? -0.235 -4.001 -12.847 1.00 93.62 285 GLU A O 1
ATOM 2175 N N . LEU A 1 286 ? 0.636 -3.132 -10.955 1.00 95.00 286 LEU A N 1
ATOM 2176 C CA . LEU A 1 286 ? -0.311 -3.762 -10.036 1.00 95.00 286 LEU A CA 1
ATOM 2177 C C . LEU A 1 286 ? -1.757 -3.362 -10.344 1.00 95.00 286 LEU A C 1
ATOM 2179 O O . LEU A 1 286 ? -2.603 -4.241 -10.482 1.00 95.00 286 LEU A O 1
ATOM 2183 N N . LEU A 1 287 ? -2.057 -2.067 -10.490 1.00 94.88 287 LEU A N 1
ATOM 2184 C CA . LEU A 1 287 ? -3.433 -1.613 -10.733 1.00 94.88 287 LEU A CA 1
ATOM 2185 C C . LEU A 1 287 ? -3.905 -1.887 -12.168 1.00 94.88 287 LEU A C 1
ATOM 2187 O O . LEU A 1 287 ? -5.106 -2.005 -12.396 1.00 94.88 287 LEU A O 1
ATOM 2191 N N . SER A 1 288 ? -2.995 -2.033 -13.137 1.00 94.25 288 SER A N 1
ATOM 2192 C CA . SER A 1 288 ? -3.368 -2.431 -14.506 1.00 94.25 288 SER A CA 1
ATOM 2193 C C . SER A 1 288 ? -3.715 -3.923 -14.611 1.00 94.25 288 SER A C 1
ATOM 2195 O O . SER A 1 288 ? -4.465 -4.334 -15.504 1.00 94.25 288 SER A O 1
ATOM 2197 N N . ASN A 1 289 ? -3.152 -4.754 -13.727 1.00 94.75 289 ASN A N 1
ATOM 2198 C CA . ASN A 1 289 ? -3.317 -6.207 -13.752 1.00 94.75 289 ASN A CA 1
ATOM 2199 C C . ASN A 1 289 ? -3.421 -6.825 -12.341 1.00 94.75 289 ASN A C 1
ATOM 2201 O O . ASN A 1 289 ? -2.604 -7.677 -11.970 1.00 94.75 289 ASN A O 1
ATOM 2205 N N . PRO A 1 290 ? -4.409 -6.406 -11.532 1.00 96.00 290 PRO A N 1
ATOM 2206 C CA . PRO A 1 290 ? -4.485 -6.787 -10.124 1.00 96.00 290 PRO A CA 1
ATOM 2207 C C . PRO A 1 290 ? -4.719 -8.287 -9.917 1.00 96.00 290 PRO A C 1
ATOM 2209 O O . PRO A 1 290 ? -4.310 -8.849 -8.904 1.00 96.00 290 PRO A O 1
ATOM 2212 N N . GLU A 1 291 ? -5.298 -8.982 -10.892 1.00 95.19 291 GLU A N 1
ATOM 2213 C CA . GLU A 1 291 ? -5.545 -10.421 -10.843 1.00 95.19 291 GLU A CA 1
ATOM 2214 C C . GLU A 1 291 ? -4.252 -11.236 -10.767 1.00 95.19 291 GLU A C 1
ATOM 2216 O O . GLU A 1 291 ? -4.312 -12.381 -10.351 1.00 95.19 291 GLU A O 1
ATOM 2221 N N . VAL A 1 292 ? -3.088 -10.687 -11.133 1.00 94.44 292 VAL A N 1
ATOM 2222 C CA . VAL A 1 292 ? -1.789 -11.373 -10.979 1.00 94.44 292 VAL A CA 1
ATOM 2223 C C . VAL A 1 292 ? -1.252 -11.297 -9.545 1.00 94.44 292 VAL A C 1
ATOM 2225 O O . VAL A 1 292 ? -0.452 -12.147 -9.141 1.00 94.44 292 VAL A O 1
ATOM 2228 N N . TYR A 1 293 ? -1.683 -10.295 -8.778 1.00 94.62 293 TYR A N 1
ATOM 2229 C CA . TYR A 1 293 ? -1.113 -9.946 -7.471 1.00 94.62 293 TYR A CA 1
ATOM 2230 C C . TYR A 1 293 ? -2.069 -10.184 -6.303 1.00 94.62 293 TYR A C 1
ATOM 2232 O O . TYR A 1 293 ? -1.622 -10.337 -5.171 1.00 94.62 293 TYR A O 1
ATOM 2240 N N . PHE A 1 294 ? -3.372 -10.245 -6.569 1.00 92.25 294 PHE A N 1
ATOM 2241 C CA . PHE A 1 294 ? -4.406 -10.482 -5.564 1.00 92.25 294 PHE A CA 1
ATOM 2242 C C . PHE A 1 294 ? -5.156 -11.793 -5.803 1.00 92.25 294 PHE A C 1
ATOM 2244 O O . PHE A 1 294 ? -6.308 -11.924 -5.405 1.00 92.25 294 PHE A O 1
ATOM 2251 N N . THR A 1 295 ? -4.556 -12.784 -6.470 1.00 80.00 295 THR A N 1
ATOM 2252 C CA . THR A 1 295 ? -5.218 -14.089 -6.588 1.00 80.00 295 THR A CA 1
ATOM 2253 C C . THR A 1 295 ? -5.519 -14.659 -5.209 1.00 80.00 295 THR A C 1
ATOM 2255 O O . THR A 1 295 ? -4.701 -14.530 -4.306 1.00 80.00 295 THR A O 1
ATOM 2258 N N . THR A 1 296 ? -6.649 -15.350 -5.088 1.00 73.44 296 THR A N 1
ATOM 2259 C CA . THR A 1 296 ? -6.858 -16.372 -4.066 1.00 73.44 296 THR A CA 1
ATOM 2260 C C . THR A 1 296 ? -7.052 -17.707 -4.761 1.00 73.44 296 THR A C 1
ATOM 2262 O O . THR A 1 296 ? -7.925 -17.850 -5.621 1.00 73.44 296 THR A O 1
ATOM 2265 N N . THR A 1 297 ? -6.286 -18.726 -4.375 1.00 66.06 297 THR A N 1
ATOM 2266 C CA . THR A 1 297 ? -6.673 -20.121 -4.627 1.00 66.06 297 THR A CA 1
ATOM 2267 C C . THR A 1 297 ? -7.847 -20.464 -3.722 1.00 66.06 297 THR A C 1
ATOM 2269 O O . THR A 1 297 ? -7.728 -21.208 -2.756 1.00 66.06 297 THR A O 1
ATOM 2272 N N . LYS A 1 298 ? -9.023 -19.907 -4.018 1.00 55.38 298 LYS A N 1
ATOM 2273 C CA . LYS A 1 298 ? -10.259 -20.480 -3.508 1.00 55.38 298 LYS A CA 1
ATOM 2274 C C . LYS A 1 298 ? -10.463 -21.807 -4.228 1.00 55.38 298 LYS A C 1
ATOM 2276 O O . LYS A 1 298 ? -11.114 -21.860 -5.269 1.00 55.38 298 LYS A O 1
ATOM 2281 N N . GLU A 1 299 ? -9.974 -22.898 -3.643 1.00 49.75 299 GLU A N 1
ATOM 2282 C CA . GLU A 1 299 ? -10.846 -24.066 -3.651 1.00 49.75 299 GLU A CA 1
ATOM 2283 C C . GLU A 1 299 ? -12.148 -23.593 -2.992 1.00 49.75 299 GLU A C 1
ATOM 2285 O O . GLU A 1 299 ? -12.100 -23.036 -1.889 1.00 49.75 299 GLU A O 1
ATOM 2290 N N . PRO A 1 300 ? -13.305 -23.671 -3.672 1.00 48.59 300 PRO A N 1
ATOM 2291 C CA . PRO A 1 300 ? -14.555 -23.310 -3.035 1.00 48.59 300 PRO A CA 1
ATOM 2292 C C . PRO A 1 300 ? -14.647 -24.165 -1.777 1.00 48.59 300 PRO A C 1
ATOM 2294 O O . PRO A 1 300 ? -14.650 -25.392 -1.884 1.00 48.59 300 PRO A O 1
ATOM 2297 N N . MET A 1 301 ? -14.682 -23.530 -0.600 1.00 44.88 301 MET A N 1
ATOM 2298 C CA . MET A 1 301 ? -15.057 -24.204 0.637 1.00 44.88 301 MET A CA 1
ATOM 2299 C C . MET A 1 301 ? -16.388 -24.880 0.342 1.00 44.88 301 MET A C 1
ATOM 2301 O O . MET A 1 301 ? -17.433 -24.230 0.256 1.00 44.88 301 MET A O 1
ATOM 2305 N N . LYS A 1 302 ? -16.329 -26.183 0.071 1.00 39.91 302 LYS A N 1
ATOM 2306 C CA . LYS A 1 302 ? -17.497 -27.006 -0.157 1.00 39.91 302 LYS A CA 1
ATOM 2307 C C . LYS A 1 302 ? -18.183 -27.005 1.195 1.00 39.91 302 LYS A C 1
ATOM 2309 O O . LYS A 1 302 ? -17.737 -27.680 2.112 1.00 39.91 302 LYS A O 1
ATOM 2314 N N . SER A 1 303 ? -19.179 -26.140 1.346 1.00 40.31 303 SER A N 1
ATOM 2315 C CA . SER A 1 303 ? -20.033 -26.117 2.520 1.00 40.31 303 SER A CA 1
ATOM 2316 C C . SER A 1 303 ? -20.715 -27.477 2.563 1.00 40.31 303 SER A C 1
ATOM 2318 O O . SER A 1 303 ? -21.695 -27.721 1.857 1.00 40.31 303 SER A O 1
ATOM 2320 N N . THR A 1 304 ? -20.137 -28.408 3.317 1.00 38.62 304 THR A N 1
ATOM 2321 C CA . THR A 1 304 ? -20.752 -29.687 3.645 1.00 38.62 304 THR A CA 1
ATOM 2322 C C . THR A 1 304 ? -21.870 -29.376 4.627 1.00 38.62 304 THR A C 1
ATOM 2324 O O . THR A 1 304 ? -21.753 -29.554 5.832 1.00 38.62 304 THR A O 1
ATOM 2327 N N . THR A 1 305 ? -22.969 -28.837 4.105 1.00 43.25 305 THR A N 1
ATOM 2328 C CA . THR A 1 305 ? -24.248 -28.908 4.796 1.00 43.25 305 THR A CA 1
ATOM 2329 C C . THR A 1 305 ? -24.746 -30.338 4.585 1.00 43.25 305 THR A C 1
ATOM 2331 O O . THR A 1 305 ? -25.590 -30.593 3.728 1.00 43.25 305 THR A O 1
ATOM 2334 N N . GLU A 1 306 ? -24.153 -31.296 5.306 1.00 45.16 306 GLU A N 1
ATOM 2335 C CA . GLU A 1 306 ? -24.757 -32.613 5.520 1.00 45.16 306 GLU A CA 1
ATOM 2336 C C . GLU A 1 306 ? -26.048 -32.372 6.302 1.00 45.16 306 GLU A C 1
ATOM 2338 O O . GLU A 1 306 ? -26.078 -32.242 7.523 1.00 45.16 306 GLU A O 1
ATOM 2343 N N . THR A 1 307 ? -27.135 -32.208 5.555 1.00 45.81 307 THR A N 1
ATOM 2344 C CA . THR A 1 307 ? -28.477 -32.322 6.106 1.00 45.81 307 THR A CA 1
ATOM 2345 C C . THR A 1 307 ? -28.759 -33.814 6.177 1.00 45.81 307 THR A C 1
ATOM 2347 O O . THR A 1 307 ? -29.307 -34.381 5.235 1.00 45.81 307 THR A O 1
ATOM 2350 N N . ASP A 1 308 ? -28.346 -34.454 7.273 1.00 43.72 308 ASP A N 1
ATOM 2351 C CA . ASP A 1 308 ? -28.771 -35.810 7.625 1.00 43.72 308 ASP A CA 1
ATOM 2352 C C . ASP A 1 308 ? -30.288 -35.800 7.870 1.00 43.72 308 ASP A C 1
ATOM 2354 O O . ASP A 1 308 ? -30.786 -35.637 8.985 1.00 43.72 308 ASP A O 1
ATOM 2358 N N . THR A 1 309 ? -31.045 -35.931 6.782 1.00 57.44 309 THR A N 1
ATOM 2359 C CA . THR A 1 309 ? -32.445 -36.340 6.820 1.00 57.44 309 THR A CA 1
ATOM 2360 C C . THR A 1 309 ? -32.460 -37.860 6.680 1.00 57.44 309 THR A C 1
ATOM 2362 O O . THR A 1 309 ? -31.973 -38.367 5.671 1.00 57.44 309 THR A O 1
ATOM 2365 N N . PRO A 1 310 ? -32.998 -38.615 7.651 1.00 52.56 310 PRO A N 1
ATOM 2366 C CA . PRO A 1 310 ? -33.137 -40.054 7.508 1.00 52.56 310 PRO A CA 1
ATOM 2367 C C . PRO A 1 310 ? -34.281 -40.340 6.528 1.00 52.56 310 PRO A C 1
ATOM 2369 O O . PRO A 1 310 ? -35.454 -40.292 6.904 1.00 52.56 310 PRO A O 1
ATOM 2372 N N . GLU A 1 311 ? -33.952 -40.618 5.265 1.00 50.03 311 GLU A N 1
ATOM 2373 C CA . GLU A 1 311 ? -34.909 -41.188 4.318 1.00 50.03 311 GLU A CA 1
ATOM 2374 C C . GLU A 1 311 ? -35.085 -42.678 4.606 1.00 50.03 311 GLU A C 1
ATOM 2376 O O . GLU A 1 311 ? -34.194 -43.512 4.448 1.00 50.03 311 GLU A O 1
ATOM 2381 N N . ASN A 1 312 ? -36.285 -42.975 5.084 1.00 55.50 312 ASN A N 1
ATOM 2382 C CA . ASN A 1 312 ? -36.876 -44.292 5.085 1.00 55.50 312 ASN A CA 1
ATOM 2383 C C . ASN A 1 312 ? -37.496 -44.534 3.698 1.00 55.50 312 ASN A C 1
ATOM 2385 O O . ASN A 1 312 ? -38.099 -43.624 3.136 1.00 55.50 312 ASN A O 1
ATOM 2389 N N . GLU A 1 313 ? -37.459 -45.798 3.277 1.00 47.25 313 GLU A N 1
ATOM 2390 C CA . GLU A 1 313 ? -38.371 -46.449 2.326 1.00 47.25 313 GLU A CA 1
ATOM 2391 C C . GLU A 1 313 ? -38.065 -46.461 0.808 1.00 47.25 313 GLU A C 1
ATOM 2393 O O . GLU A 1 313 ? -38.344 -45.528 0.065 1.00 47.25 313 GLU A O 1
ATOM 2398 N N . VAL A 1 314 ? -37.700 -47.687 0.385 1.00 46.31 314 VAL A N 1
ATOM 2399 C CA . VAL A 1 314 ? -38.305 -48.505 -0.695 1.00 46.31 314 VAL A CA 1
ATOM 2400 C C . VAL A 1 314 ? -37.461 -48.677 -1.967 1.00 46.31 314 VAL A C 1
ATOM 2402 O O . VAL A 1 314 ? -37.420 -47.829 -2.852 1.00 46.31 314 VAL A O 1
ATOM 2405 N N . GLU A 1 315 ? -36.859 -49.870 -2.057 1.00 53.97 315 GLU A N 1
ATOM 2406 C CA . GLU A 1 315 ? -36.399 -50.525 -3.289 1.00 53.97 315 GLU A CA 1
ATOM 2407 C C . GLU A 1 315 ? -37.571 -50.740 -4.267 1.00 53.97 315 GLU A C 1
ATOM 2409 O O . GLU A 1 315 ? -38.707 -50.997 -3.848 1.00 53.97 315 GLU A O 1
ATOM 2414 N N . PRO A 1 316 ? -37.294 -50.721 -5.580 1.00 56.72 316 PRO A N 1
ATOM 2415 C CA . PRO A 1 316 ? -37.293 -52.022 -6.236 1.00 56.72 316 PRO A CA 1
ATOM 2416 C C . PRO A 1 316 ? -36.126 -52.254 -7.205 1.00 56.72 316 PRO A C 1
ATOM 2418 O O . PRO A 1 316 ? -35.690 -51.368 -7.936 1.00 56.72 316 PRO A O 1
ATOM 2421 N N . ASP A 1 317 ? -35.710 -53.515 -7.152 1.00 53.66 317 ASP A N 1
ATOM 2422 C CA . ASP A 1 317 ? -35.012 -54.368 -8.111 1.00 53.66 317 ASP A CA 1
ATOM 2423 C C . ASP A 1 317 ? -35.227 -54.111 -9.620 1.00 53.66 317 ASP A C 1
ATOM 2425 O O . ASP A 1 317 ? -36.294 -53.666 -10.050 1.00 53.66 317 ASP A O 1
ATOM 2429 N N . GLU A 1 318 ? -34.225 -54.613 -10.371 1.00 52.91 318 GLU A N 1
ATOM 2430 C CA . GLU A 1 318 ? -34.251 -55.097 -11.773 1.00 52.91 318 GLU A CA 1
ATOM 2431 C C . GLU A 1 318 ? -34.139 -54.005 -12.882 1.00 52.91 318 GLU A C 1
ATOM 2433 O O . GLU A 1 318 ? -34.801 -52.978 -12.828 1.00 52.91 318 GLU A O 1
ATOM 2438 N N . GLU A 1 319 ? -33.300 -54.076 -13.930 1.00 49.16 319 GLU A N 1
ATOM 2439 C CA . GLU A 1 319 ? -32.538 -55.154 -14.586 1.00 49.16 319 GLU A CA 1
ATOM 2440 C C . GLU A 1 319 ? -31.251 -54.613 -15.259 1.00 49.16 319 GLU A C 1
ATOM 2442 O O . GLU A 1 319 ? -31.096 -53.416 -15.515 1.00 49.16 319 GLU A O 1
ATOM 2447 N N . ASP A 1 320 ? -30.359 -55.558 -15.553 1.00 49.94 320 ASP A N 1
ATOM 2448 C CA . ASP A 1 320 ? -29.101 -55.483 -16.298 1.00 49.94 320 ASP A CA 1
ATOM 2449 C C . ASP A 1 320 ? -29.214 -54.875 -17.708 1.00 49.94 320 ASP A C 1
ATOM 2451 O O . ASP A 1 320 ? -30.138 -55.226 -18.429 1.00 49.94 320 ASP A O 1
ATOM 2455 N N . GLU A 1 321 ? -28.191 -54.137 -18.166 1.00 51.22 321 GLU A N 1
ATOM 2456 C CA . GLU A 1 321 ? -27.618 -54.329 -19.514 1.00 51.22 321 GLU A CA 1
ATOM 2457 C C . GLU A 1 321 ? -26.104 -54.031 -19.499 1.00 51.22 321 GLU A C 1
ATOM 2459 O O . GLU A 1 321 ? -25.645 -52.919 -19.225 1.00 51.22 321 GLU A O 1
ATOM 2464 N N . GLU A 1 322 ? -25.331 -55.082 -19.778 1.00 55.22 322 GLU A N 1
ATOM 2465 C CA . GLU A 1 322 ? -23.911 -55.065 -20.123 1.00 55.22 322 GLU A CA 1
ATOM 2466 C C . GLU A 1 322 ? -23.694 -54.392 -21.491 1.00 55.22 322 GLU A C 1
ATOM 2468 O O . GLU A 1 322 ? -24.443 -54.669 -22.420 1.00 55.22 322 GLU A O 1
ATOM 2473 N N . GLU A 1 323 ? -22.618 -53.613 -21.656 1.00 44.06 323 GLU A N 1
ATOM 2474 C CA . GLU A 1 323 ? -21.722 -53.712 -22.826 1.00 44.06 323 GLU A CA 1
ATOM 2475 C C . GLU A 1 323 ? -20.423 -52.897 -22.602 1.00 44.06 323 GLU A C 1
ATOM 2477 O O . GLU A 1 323 ? -20.399 -51.669 -22.547 1.00 44.06 323 GLU A O 1
ATOM 2482 N N . GLU A 1 324 ? -19.314 -53.625 -22.466 1.00 51.06 324 GLU A N 1
ATOM 2483 C CA . GLU A 1 324 ? -17.918 -53.185 -22.632 1.00 51.06 324 GLU A CA 1
ATOM 2484 C C . GLU A 1 324 ? -17.466 -53.444 -24.100 1.00 51.06 324 GLU A C 1
ATOM 2486 O O . GLU A 1 324 ? -18.167 -54.150 -24.825 1.00 51.06 324 GLU A O 1
ATOM 2491 N N . PRO A 1 325 ? -16.218 -53.151 -24.540 1.00 64.94 325 PRO A N 1
ATOM 2492 C CA . PRO A 1 325 ? -15.320 -52.008 -24.323 1.00 64.94 325 PRO A CA 1
ATOM 2493 C C . PRO A 1 325 ? -14.670 -51.563 -25.676 1.00 64.94 325 PRO A C 1
ATOM 2495 O O . PRO A 1 325 ? -15.175 -51.882 -26.749 1.00 64.94 325 PRO A O 1
ATOM 2498 N N . LEU A 1 326 ? -13.476 -50.933 -25.616 1.00 37.44 326 LEU A N 1
ATOM 2499 C CA . LEU A 1 326 ? -12.475 -50.615 -26.675 1.00 37.44 326 LEU A CA 1
ATOM 2500 C C . LEU A 1 326 ? -12.435 -49.109 -27.041 1.00 37.44 326 LEU A C 1
ATOM 2502 O O . LEU A 1 326 ? -13.462 -48.481 -27.225 1.00 37.44 326 LEU A O 1
ATOM 2506 N N . ALA A 1 327 ? -11.292 -48.430 -27.188 1.00 41.78 327 ALA A N 1
ATOM 2507 C CA . ALA A 1 327 ? -9.965 -48.898 -27.561 1.00 41.78 327 ALA A CA 1
ATOM 2508 C C . ALA A 1 327 ? -8.832 -47.967 -27.079 1.00 41.78 327 ALA A C 1
ATOM 2510 O O . ALA A 1 327 ? -8.990 -46.763 -26.891 1.00 41.78 327 ALA A O 1
ATOM 2511 N N . ASN A 1 328 ? -7.662 -48.594 -26.981 1.00 36.91 328 ASN A N 1
ATOM 2512 C CA . ASN A 1 328 ? -6.321 -48.055 -26.782 1.00 36.91 328 ASN A CA 1
ATOM 2513 C C . ASN A 1 328 ? -5.860 -47.020 -27.830 1.00 36.91 328 ASN A C 1
ATOM 2515 O O . ASN A 1 328 ? -6.202 -47.113 -29.007 1.00 36.91 328 ASN A O 1
ATOM 2519 N N . GLY A 1 329 ? -4.911 -46.173 -27.418 1.00 34.75 329 GLY A N 1
ATOM 2520 C CA . GLY A 1 329 ? -3.985 -45.432 -28.288 1.00 34.75 329 GLY A CA 1
ATOM 2521 C C . GLY A 1 329 ? -3.153 -44.437 -27.469 1.00 34.75 329 GLY A C 1
ATOM 2522 O O . GLY A 1 329 ? -3.546 -43.293 -27.312 1.00 34.75 329 GLY A O 1
ATOM 2523 N N . ALA A 1 330 ? -2.168 -44.867 -26.680 1.00 34.72 330 ALA A N 1
ATOM 2524 C CA . ALA A 1 330 ? -0.778 -45.135 -27.068 1.00 34.72 330 ALA A CA 1
ATOM 2525 C C . ALA A 1 330 ? 0.012 -43.929 -27.639 1.00 34.72 330 ALA A C 1
ATOM 2527 O O . ALA A 1 330 ? -0.186 -43.501 -28.772 1.00 34.72 330 ALA A O 1
ATOM 2528 N N . SER A 1 331 ? 1.040 -43.561 -26.859 1.00 35.19 331 SER A N 1
ATOM 2529 C CA . SER A 1 331 ? 2.418 -43.195 -27.249 1.00 35.19 331 SER A CA 1
ATOM 2530 C C . SER A 1 331 ? 2.734 -41.841 -27.910 1.00 35.19 331 SER A C 1
ATOM 2532 O O . SER A 1 331 ? 2.556 -41.639 -29.102 1.00 35.19 331 SER A O 1
ATOM 2534 N N . ALA A 1 332 ? 3.361 -40.982 -27.094 1.00 36.53 332 ALA A N 1
ATOM 2535 C CA . ALA A 1 332 ? 4.752 -40.510 -27.195 1.00 36.53 332 ALA A CA 1
ATOM 2536 C C . ALA A 1 332 ? 5.360 -40.208 -28.579 1.00 36.53 332 ALA A C 1
ATOM 2538 O O . ALA A 1 332 ? 5.530 -41.116 -29.383 1.00 36.53 332 ALA A O 1
ATOM 2539 N N . ALA A 1 333 ? 5.928 -39.003 -28.734 1.00 35.28 333 ALA A N 1
ATOM 2540 C CA . ALA A 1 333 ? 7.290 -38.829 -29.255 1.00 35.28 333 ALA A CA 1
ATOM 2541 C C . ALA A 1 333 ? 7.818 -37.396 -29.069 1.00 35.28 333 ALA A C 1
ATOM 2543 O O . ALA A 1 333 ? 7.143 -36.406 -29.330 1.00 35.28 333 ALA A O 1
ATOM 2544 N N . TRP A 1 334 ? 9.078 -37.350 -28.649 1.00 40.28 334 TRP A N 1
ATOM 2545 C CA . TRP A 1 334 ? 10.000 -36.222 -28.616 1.00 40.28 334 TRP A CA 1
ATOM 2546 C C . TRP A 1 334 ? 10.419 -35.738 -30.017 1.00 40.28 334 TRP A C 1
ATOM 2548 O O . TRP A 1 334 ? 10.617 -36.568 -30.900 1.00 40.28 334 TRP A O 1
ATOM 2558 N N . LEU A 1 335 ? 10.724 -34.439 -30.156 1.00 34.59 335 LEU A N 1
ATOM 2559 C CA . LEU A 1 335 ? 11.752 -33.855 -31.050 1.00 34.59 335 LEU A CA 1
ATOM 2560 C C . LEU A 1 335 ? 11.919 -32.362 -30.678 1.00 34.59 335 LEU A C 1
ATOM 2562 O O . LEU A 1 335 ? 10.975 -31.598 -30.798 1.00 34.59 335 LEU A O 1
ATOM 2566 N N . LYS A 1 336 ? 12.955 -31.959 -29.930 1.00 33.47 336 LYS A N 1
ATOM 2567 C CA . LYS A 1 336 ? 14.322 -31.553 -30.334 1.00 33.47 336 LYS A CA 1
ATOM 2568 C C . LYS A 1 336 ? 14.421 -30.317 -31.254 1.00 33.47 336 LYS A C 1
ATOM 2570 O O . LYS A 1 336 ? 13.999 -30.359 -32.399 1.00 33.47 336 LYS A O 1
ATOM 2575 N N . MET A 1 337 ? 15.229 -29.372 -30.752 1.00 29.59 337 MET A N 1
ATOM 2576 C CA . MET A 1 337 ? 16.186 -28.486 -31.442 1.00 29.59 337 MET A CA 1
ATOM 2577 C C . MET A 1 337 ? 15.696 -27.201 -32.123 1.00 29.59 337 MET A C 1
ATOM 2579 O O . MET A 1 337 ? 15.102 -27.234 -33.190 1.00 29.59 337 MET A O 1
ATOM 2583 N N . GLY A 1 338 ? 16.241 -26.088 -31.617 1.00 29.41 338 GLY A N 1
ATOM 2584 C CA . GLY A 1 338 ? 17.185 -25.286 -32.402 1.00 29.41 338 GLY A CA 1
ATOM 2585 C C . GLY A 1 338 ? 16.755 -23.846 -32.658 1.00 29.41 338 GLY A C 1
ATOM 2586 O O . GLY A 1 338 ? 15.698 -23.611 -33.230 1.00 29.41 338 GLY A O 1
ATOM 2587 N N . GLY A 1 339 ? 17.621 -22.890 -32.310 1.00 32.16 339 GLY A N 1
ATOM 2588 C CA . GLY A 1 339 ? 17.485 -21.522 -32.799 1.00 32.16 339 GLY A CA 1
ATOM 2589 C C . GLY A 1 339 ? 18.287 -20.478 -32.036 1.00 32.16 339 GLY A C 1
ATOM 2590 O O . GLY A 1 339 ? 17.694 -19.589 -31.440 1.00 32.16 339 GLY A O 1
ATOM 2591 N N . ASP A 1 340 ? 19.618 -20.565 -32.089 1.00 36.47 340 ASP A N 1
ATOM 2592 C CA . ASP A 1 340 ? 20.485 -19.394 -31.930 1.00 36.47 340 ASP A CA 1
ATOM 2593 C C . ASP A 1 340 ? 20.062 -18.306 -32.930 1.00 36.47 340 ASP A C 1
ATOM 2595 O O . ASP A 1 340 ? 19.978 -18.575 -34.131 1.00 36.47 340 ASP A O 1
ATOM 2599 N N . PHE A 1 341 ? 19.870 -17.069 -32.468 1.00 37.59 341 PHE A N 1
ATOM 2600 C CA . PHE A 1 341 ? 19.948 -15.894 -33.335 1.00 37.59 341 PHE A CA 1
ATOM 2601 C C . PHE A 1 341 ? 20.667 -14.753 -32.613 1.00 37.59 341 PHE A C 1
ATOM 2603 O O . PHE A 1 341 ? 20.096 -13.989 -31.841 1.00 37.59 341 PHE A O 1
ATOM 2610 N N . ALA A 1 342 ? 21.964 -14.661 -32.899 1.00 37.75 342 ALA A N 1
ATOM 2611 C CA . ALA A 1 342 ? 22.747 -13.446 -32.764 1.00 37.75 342 ALA A CA 1
ATOM 2612 C C . ALA A 1 342 ? 22.349 -12.465 -33.879 1.00 37.75 342 ALA A C 1
ATOM 2614 O O . ALA A 1 342 ? 22.185 -12.864 -35.033 1.00 37.75 342 ALA A O 1
ATOM 2615 N N . GLY A 1 343 ? 22.231 -11.178 -33.558 1.00 31.36 343 GLY A N 1
ATOM 2616 C CA . GLY A 1 343 ? 21.911 -10.155 -34.551 1.00 31.36 343 GLY A CA 1
ATOM 2617 C C . GLY A 1 343 ? 21.943 -8.741 -33.992 1.00 31.36 343 GLY A C 1
ATOM 2618 O O . GLY A 1 343 ? 20.904 -8.137 -33.761 1.00 31.36 343 GLY A O 1
ATOM 2619 N N . SER A 1 344 ? 23.148 -8.216 -33.787 1.00 35.44 344 SER A N 1
ATOM 2620 C CA . SER A 1 344 ? 23.423 -6.807 -33.509 1.00 35.44 344 SER A CA 1
ATOM 2621 C C . SER A 1 344 ? 22.903 -5.901 -34.630 1.00 35.44 344 SER A C 1
ATOM 2623 O O . SER A 1 344 ? 23.275 -6.113 -35.782 1.00 35.44 344 SER A O 1
ATOM 2625 N N . VAL A 1 345 ? 22.180 -4.823 -34.305 1.00 33.12 345 VAL A N 1
ATOM 2626 C CA . VAL A 1 345 ? 22.178 -3.598 -35.124 1.00 33.12 345 VAL A CA 1
ATOM 2627 C C . VAL A 1 345 ? 22.177 -2.372 -34.213 1.00 33.12 345 VAL A C 1
ATOM 2629 O O . VAL A 1 345 ? 21.202 -2.037 -33.551 1.00 33.12 345 VAL A O 1
ATOM 2632 N N . LEU A 1 346 ? 23.330 -1.714 -34.224 1.00 30.66 346 LEU A N 1
ATOM 2633 C CA . LEU A 1 346 ? 23.618 -0.384 -33.717 1.00 30.66 346 LEU A CA 1
ATOM 2634 C C . LEU A 1 346 ? 22.981 0.651 -34.666 1.00 30.66 346 LEU A C 1
ATOM 2636 O O . LEU A 1 346 ? 23.346 0.689 -35.840 1.00 30.66 346 LEU A O 1
ATOM 2640 N N . PHE A 1 347 ? 22.086 1.511 -34.177 1.00 32.88 347 PHE A N 1
ATOM 2641 C CA . PHE A 1 347 ? 21.730 2.759 -34.862 1.00 32.88 347 PHE A CA 1
ATOM 2642 C C . PHE A 1 347 ? 21.996 3.942 -33.933 1.00 32.88 347 PHE A C 1
ATOM 2644 O O . PHE A 1 347 ? 21.238 4.238 -33.017 1.00 32.88 347 PHE A O 1
ATOM 2651 N N . VAL A 1 348 ? 23.117 4.608 -34.200 1.00 32.28 348 VAL A N 1
ATOM 2652 C CA . VAL A 1 348 ? 23.431 5.953 -33.726 1.00 32.28 348 VAL A CA 1
ATOM 2653 C C . VAL A 1 348 ? 22.832 6.924 -34.738 1.00 32.28 348 VAL A C 1
ATOM 2655 O O . VAL A 1 348 ? 23.237 6.914 -35.900 1.00 32.28 348 VAL A O 1
ATOM 2658 N N . LEU A 1 349 ? 21.903 7.780 -34.314 1.00 35.16 349 LEU A N 1
ATOM 2659 C CA . LEU A 1 349 ? 21.547 8.984 -35.062 1.00 35.16 349 LEU A CA 1
ATOM 2660 C C . LEU A 1 349 ? 21.665 10.207 -34.156 1.00 35.16 349 LEU A C 1
ATOM 2662 O O . LEU A 1 349 ? 20.857 10.453 -33.267 1.00 35.16 349 LEU A O 1
ATOM 2666 N N . PHE A 1 350 ? 22.733 10.953 -34.426 1.00 32.16 350 PHE A N 1
ATOM 2667 C CA . PHE A 1 350 ? 22.956 12.329 -34.017 1.00 32.16 350 PHE A CA 1
ATOM 2668 C C . PHE A 1 350 ? 22.085 13.273 -34.855 1.00 32.16 350 PHE A C 1
ATOM 2670 O O . PHE A 1 350 ? 22.182 13.281 -36.080 1.00 32.16 350 PHE A O 1
ATOM 2677 N N . SER A 1 351 ? 21.340 14.140 -34.178 1.00 38.62 351 SER A N 1
ATOM 2678 C CA . SER A 1 351 ? 20.898 15.461 -34.651 1.00 38.62 351 SER A CA 1
ATOM 2679 C C . SER A 1 351 ? 20.317 16.160 -33.415 1.00 38.62 351 SER A C 1
ATOM 2681 O O . SER A 1 351 ? 19.350 15.667 -32.857 1.00 38.62 351 SER A O 1
ATOM 2683 N N . GLY A 1 352 ? 20.882 17.217 -32.834 1.00 33.06 352 GLY A N 1
ATOM 2684 C CA . GLY A 1 352 ? 21.591 18.326 -33.454 1.00 33.06 352 GLY A CA 1
ATOM 2685 C C . GLY A 1 352 ? 20.587 19.364 -33.949 1.00 33.06 352 GLY A C 1
ATOM 2686 O O . GLY A 1 352 ? 20.408 19.473 -35.154 1.00 33.06 352 GLY A O 1
ATOM 2687 N N . TYR A 1 353 ? 19.943 20.109 -33.042 1.00 43.84 353 TYR A N 1
ATOM 2688 C CA . TYR A 1 353 ? 19.324 21.400 -33.356 1.00 43.84 353 TYR A CA 1
ATOM 2689 C C . TYR A 1 353 ? 19.501 22.402 -32.212 1.00 43.84 353 TYR A C 1
ATOM 2691 O O . TYR A 1 353 ? 19.668 22.053 -31.049 1.00 43.84 353 TYR A O 1
ATOM 2699 N N . TYR A 1 354 ? 19.557 23.657 -32.631 1.00 48.69 354 TYR A N 1
ATOM 2700 C CA . TYR A 1 354 ? 20.274 24.790 -32.069 1.00 48.69 354 TYR A CA 1
ATOM 2701 C C . TYR A 1 354 ? 19.252 25.873 -31.661 1.00 48.69 354 TYR A C 1
ATOM 2703 O O . TYR A 1 354 ? 18.347 26.148 -32.442 1.00 48.69 354 TYR A O 1
ATOM 2711 N N . PHE A 1 355 ? 19.477 26.504 -30.501 1.00 45.94 355 PHE A N 1
ATOM 2712 C CA . PHE A 1 355 ? 19.088 27.862 -30.060 1.00 45.94 355 PHE A CA 1
ATOM 2713 C C . PHE A 1 355 ? 17.617 28.323 -29.976 1.00 45.94 355 PHE A C 1
ATOM 2715 O O . PHE A 1 355 ? 16.905 28.396 -30.972 1.00 45.94 355 PHE A O 1
ATOM 2722 N N . GLY A 1 356 ? 17.302 28.922 -28.815 1.00 43.50 356 GLY A N 1
ATOM 2723 C CA . GLY A 1 356 ? 16.583 30.201 -28.749 1.00 43.50 356 GLY A CA 1
ATOM 2724 C C . GLY A 1 356 ? 15.642 30.382 -27.555 1.00 43.50 356 GLY A C 1
ATOM 2725 O O . GLY A 1 356 ? 14.455 30.125 -27.713 1.00 43.50 356 GLY A O 1
ATOM 2726 N N . TRP A 1 357 ? 16.154 30.851 -26.411 1.00 45.44 357 TRP A N 1
ATOM 2727 C CA . TRP A 1 357 ? 15.875 32.137 -25.726 1.00 45.44 357 TRP A CA 1
ATOM 2728 C C . TRP A 1 357 ? 16.435 32.099 -24.303 1.00 45.44 357 TRP A C 1
ATOM 2730 O O . TRP A 1 357 ? 16.296 31.043 -23.649 1.00 45.44 357 TRP A O 1
#

Radius of gyration: 31.01 Å; chains: 1; bounding box: 68×88×123 Å

pLDDT: mean 77.03, std 20.67, range [29.41, 97.88]

Foldseek 3Di:
DDDDDDDPPDDPPPPPPPPPPPPPVCPVVPPPQWWKKKKFKAQDQQLQATLDIAIDTAFDKDKAFFAEAPDPLGVLLRVLCRQPVVAPSNVPRGDDPGDIWIKTWHADPVRWIWIDTPLCVVVVCRDTDTFDGWAQDSRYRSMIIGMDTLVRCLVPVLSLAHPDPVSLVSQLFKKKKWKAQDQQLQHTQAIGIDGAPDKDKQFAQDPPAASNQVRNCRNPQPDPSNVVRVGGDPDIDIFHWHGDDQFTWGAPDVVDCVRTDTFDQHWDQDPRYNSITIGMGRSSNCNNCVCSNSHHPPPPPPPPPPPPDDDDDDDDDDDDDDDDDDDDDDDDDDDDDDDDDDDDDDDDDDDDDDDDD